Protein AF-A0A7J3W6M7-F1 (afdb_monomer)

Sequence (275 aa):
MILEVWEVHTLYCPYCGGAVPSNAYYCPYCGKPLSKLYAERLTSPSALIYLFPDHFLPPLGFMHFIFGEKGFKSPTSNISVNERNAAIMMVATSLIWLRENQLVSMSLSEESTFGGLMKFPAVIVNKIVSNSFEDGSLEDVILNKILMEDKPVSVYNITRKVLDLRGLWGIFGLPSGSSFILKLVETYLARKGFIRVESSIFSKKVIADEDRISGFRRDLEGVKTLLLNFRRTNALLFQRIIENIDRGLYSKLPIIWLVLLIFIALVTFLRVRLP

Foldseek 3Di:
DDPPDDPQDWDADPVPRDIHGLPDQADPVPRHGPVQVNCLLPPQLLLVCQQCVVLPAPFDDPVCVVVVFDWDQHQNDRTTGGLLVSLLCSLLLLVLSCVVVVQKPWDWDWDAPDVRPDTDTFIWIAGDDDDAHDPQGPSNLLSVLRVPDPDTDTLLVSLLVSLVPCVDPPDDDDDQSSVSSSVSSVVVCVVSPQWDWDDDPVDIHIHGPCVSCVSCVVVSVVSVCSLVVCCVVPVVRSVNSSVSNSCSRCVVVVVVVVVVVVVVVVVVVVVVPDD

pLDDT: mean 83.04, std 15.69, range [35.16, 97.88]

Mean predicted aligned error: 10.66 Å

Secondary structure (DSSP, 8-state):
---------EEE-TTT--EEETT-SB-TTT--B-TTTGGGGT--HHHHHHH-GGGTS-B--HHHHHTTPPEEE-SSSS-EEEHHHHHHHHHHHHHHHHHHTTSEEEEEEEEEEGGGTEEEEEEEEEE------STT-HHHHHHHHHHT-SS-EEHHHHHHHHHTTTTT--SS-PPPHHHHHHHHHHHHHHHTTSEEEEE-SS-EEEEE-HHHHGGGHHHHHHHHHHHHHHHHHSHHHHHHHHHHHHHHHHTTHHHHHHHHHHHHHHHHHHHHH--

Structure (mmCIF, N/CA/C/O backbone):
data_AF-A0A7J3W6M7-F1
#
_entry.id   AF-A0A7J3W6M7-F1
#
loop_
_atom_site.group_PDB
_atom_site.id
_atom_site.type_symbol
_atom_site.label_atom_id
_atom_site.label_alt_id
_atom_site.label_comp_id
_atom_site.label_asym_id
_atom_site.label_entity_id
_atom_site.label_seq_id
_atom_site.pdbx_PDB_ins_code
_atom_site.Cartn_x
_atom_site.Cartn_y
_atom_site.Cartn_z
_atom_site.occupancy
_atom_site.B_iso_or_equiv
_atom_site.auth_seq_id
_atom_site.auth_comp_id
_atom_site.auth_asym_id
_atom_site.auth_atom_id
_atom_site.pdbx_PDB_model_num
ATOM 1 N N . MET A 1 1 ? -6.200 18.526 -43.526 1.00 36.62 1 MET A N 1
ATOM 2 C CA . MET A 1 1 ? -7.013 18.085 -42.375 1.00 36.62 1 MET A CA 1
ATOM 3 C C . MET A 1 1 ? -6.752 16.596 -42.223 1.00 36.62 1 MET A C 1
ATOM 5 O O . MET A 1 1 ? -7.322 15.808 -42.961 1.00 36.62 1 MET A O 1
ATOM 9 N N . ILE A 1 2 ? -5.744 16.236 -41.428 1.00 35.16 2 ILE A N 1
ATOM 10 C CA . ILE A 1 2 ? -5.339 14.840 -41.234 1.00 35.16 2 ILE A CA 1
ATOM 11 C C . ILE A 1 2 ? -6.183 14.335 -40.067 1.00 35.16 2 ILE A C 1
ATOM 13 O O . ILE A 1 2 ? -6.033 14.824 -38.952 1.00 35.16 2 ILE A O 1
ATOM 17 N N . LEU A 1 3 ? -7.133 13.444 -40.347 1.00 36.81 3 LEU A N 1
ATOM 18 C CA . LEU A 1 3 ? -7.846 12.713 -39.307 1.00 36.81 3 LEU A CA 1
ATOM 19 C C . LEU A 1 3 ? -6.871 11.670 -38.759 1.00 36.81 3 LEU A C 1
ATOM 21 O O . LEU A 1 3 ? -6.525 10.719 -39.457 1.00 36.81 3 LEU A O 1
ATOM 25 N N . GLU A 1 4 ? -6.387 11.888 -37.539 1.00 41.31 4 GLU A N 1
ATOM 26 C CA . GLU A 1 4 ? -5.669 10.873 -36.773 1.00 41.31 4 GLU A CA 1
ATOM 27 C C . GLU A 1 4 ? -6.583 9.652 -36.618 1.00 41.31 4 GLU A C 1
ATOM 29 O O . GLU A 1 4 ? -7.650 9.715 -36.002 1.00 41.31 4 GLU A O 1
ATOM 34 N N . VAL A 1 5 ? -6.185 8.544 -37.236 1.00 38.81 5 VAL A N 1
ATOM 35 C CA . VAL A 1 5 ? -6.824 7.243 -37.063 1.00 38.81 5 VAL A CA 1
ATOM 36 C C . VAL A 1 5 ? -6.376 6.725 -35.701 1.00 38.81 5 VAL A C 1
ATOM 38 O O . VAL A 1 5 ? -5.272 6.212 -35.548 1.00 38.81 5 VAL A O 1
ATOM 41 N N . TRP A 1 6 ? -7.216 6.902 -34.686 1.00 39.75 6 TRP A N 1
ATOM 42 C CA . TRP A 1 6 ? -7.027 6.247 -33.397 1.00 39.75 6 TRP A CA 1
ATOM 43 C C . TRP A 1 6 ? -7.341 4.763 -33.601 1.00 39.75 6 TRP A C 1
ATOM 45 O O . TRP A 1 6 ? -8.503 4.402 -33.788 1.00 39.75 6 TRP A O 1
ATOM 55 N N . GLU A 1 7 ? -6.329 3.896 -33.605 1.00 41.22 7 GLU A N 1
ATOM 56 C CA . GLU A 1 7 ? -6.551 2.448 -33.574 1.00 41.22 7 GLU A CA 1
ATOM 57 C C . GLU A 1 7 ? -7.240 2.079 -32.254 1.00 41.22 7 GLU A C 1
ATOM 59 O O . GLU A 1 7 ? -6.626 1.951 -31.192 1.00 41.22 7 GLU A O 1
ATOM 64 N N . VAL A 1 8 ? -8.564 1.942 -32.305 1.00 51.88 8 VAL A N 1
ATOM 65 C CA . VAL A 1 8 ? -9.353 1.415 -31.196 1.00 51.88 8 VAL A CA 1
ATOM 66 C C . VAL A 1 8 ? -9.150 -0.094 -31.188 1.00 51.88 8 VAL A C 1
ATOM 68 O O . VAL A 1 8 ? -9.783 -0.827 -31.948 1.00 51.88 8 VAL A O 1
ATOM 71 N N . HIS A 1 9 ? -8.244 -0.568 -30.334 1.00 56.53 9 HIS A N 1
ATOM 72 C CA . HIS A 1 9 ? -8.081 -1.999 -30.104 1.00 56.53 9 HIS A CA 1
ATOM 73 C C . HIS A 1 9 ? -9.437 -2.629 -29.744 1.00 56.53 9 HIS A C 1
ATOM 75 O O . HIS A 1 9 ? -10.231 -2.068 -28.986 1.00 56.53 9 HIS A O 1
ATOM 81 N N . THR A 1 10 ? -9.732 -3.792 -30.316 1.00 67.31 10 THR A N 1
ATOM 82 C CA . THR A 1 10 ? -10.996 -4.500 -30.090 1.00 67.31 10 THR A CA 1
ATOM 83 C C . THR A 1 10 ? -10.762 -5.630 -29.092 1.00 67.31 10 THR A C 1
ATOM 85 O O . THR A 1 10 ? -9.833 -6.416 -29.259 1.00 67.31 10 THR A O 1
ATOM 88 N N . LEU A 1 11 ? -11.577 -5.702 -28.041 1.00 70.62 11 LEU A N 1
ATOM 89 C CA . LEU A 1 11 ? -11.586 -6.807 -27.078 1.00 70.62 11 LEU A CA 1
ATOM 90 C C . LEU A 1 11 ? -12.829 -7.671 -27.284 1.00 70.62 11 LEU A C 1
ATOM 92 O O . LEU A 1 11 ? -13.750 -7.273 -27.985 1.00 70.62 11 LEU A O 1
ATOM 96 N N . TYR A 1 12 ? -12.891 -8.837 -26.648 1.00 77.00 12 TYR A N 1
ATOM 97 C CA . TYR A 1 12 ? -14.077 -9.693 -26.679 1.00 77.00 12 TYR A CA 1
ATOM 98 C C . TYR A 1 12 ? -14.722 -9.769 -25.295 1.00 77.00 12 TYR A C 1
ATOM 100 O O . TYR A 1 12 ? -14.052 -9.947 -24.279 1.00 77.00 12 TYR A O 1
ATOM 108 N N . CYS A 1 13 ? -16.044 -9.618 -25.240 1.00 77.56 13 CYS A N 1
ATOM 109 C CA . CYS A 1 13 ? -16.807 -9.761 -24.009 1.00 77.56 13 CYS A CA 1
ATOM 110 C C . CYS A 1 13 ? -16.806 -11.235 -23.562 1.00 77.56 13 CYS A C 1
ATOM 112 O O . CYS A 1 13 ? -17.281 -12.083 -24.310 1.00 77.56 13 CYS A O 1
ATOM 114 N N . PRO A 1 14 ? -16.396 -11.578 -22.332 1.00 63.03 14 PRO A N 1
ATOM 115 C CA . PRO A 1 14 ? -16.322 -12.961 -21.861 1.00 63.03 14 PRO A CA 1
ATOM 116 C C . PRO A 1 14 ? -17.702 -13.547 -21.562 1.00 63.03 14 PRO A C 1
ATOM 118 O O . PRO A 1 14 ? -17.842 -14.752 -21.410 1.00 63.03 14 PRO A O 1
ATOM 121 N N . TYR A 1 15 ? -18.726 -12.700 -21.429 1.00 76.06 15 TYR A N 1
ATOM 122 C CA . TYR A 1 15 ? -20.073 -13.144 -21.098 1.00 76.06 15 TYR A CA 1
ATOM 123 C C . TYR A 1 15 ? -20.876 -13.548 -22.332 1.00 76.06 15 TYR A C 1
ATOM 125 O O . TYR A 1 15 ? -21.816 -14.322 -22.208 1.00 76.06 15 TYR A O 1
ATOM 133 N N . CYS A 1 16 ? -20.564 -12.975 -23.498 1.00 86.44 16 CYS A N 1
ATOM 134 C CA . CYS A 1 16 ? -21.343 -13.199 -24.719 1.00 86.44 16 CYS A CA 1
ATOM 135 C C . CYS A 1 16 ? -20.501 -13.399 -25.986 1.00 86.44 16 CYS A C 1
ATOM 137 O O . CYS A 1 16 ? -21.064 -13.644 -27.044 1.00 86.44 16 CYS A O 1
ATOM 139 N N . GLY A 1 17 ? -19.176 -13.262 -25.909 1.00 82.44 17 GLY A N 1
ATOM 140 C CA . GLY A 1 17 ? -18.268 -13.375 -27.052 1.00 82.44 17 GLY A CA 1
ATOM 141 C C . GLY A 1 17 ? -18.274 -12.178 -28.009 1.00 82.44 17 GLY A C 1
ATOM 142 O O . GLY A 1 17 ? -17.545 -12.203 -28.991 1.00 82.44 17 GLY A O 1
ATOM 143 N N . GLY A 1 18 ? -19.066 -11.129 -27.760 1.00 86.25 18 GLY A N 1
ATOM 144 C CA . GLY A 1 18 ? -19.164 -9.974 -28.661 1.00 86.25 18 GLY A CA 1
ATOM 145 C C . GLY A 1 18 ? -17.907 -9.096 -28.670 1.00 86.25 18 GLY A C 1
ATOM 146 O O . GLY A 1 18 ? -17.331 -8.835 -27.614 1.00 86.25 18 GLY A O 1
ATOM 147 N N . ALA A 1 19 ? -17.507 -8.612 -29.848 1.00 81.12 19 ALA A N 1
ATOM 148 C CA . ALA A 1 19 ? -16.348 -7.736 -30.037 1.00 81.12 19 ALA A CA 1
ATOM 149 C C . ALA A 1 19 ? -16.649 -6.292 -29.594 1.00 81.12 19 ALA A C 1
ATOM 151 O O . ALA A 1 19 ? -17.497 -5.615 -30.176 1.00 81.12 19 ALA A O 1
ATOM 152 N N . VAL A 1 20 ? -15.968 -5.819 -28.554 1.00 82.38 20 VAL A N 1
ATOM 153 C CA . VAL A 1 20 ? -16.212 -4.552 -27.859 1.00 82.38 20 VAL A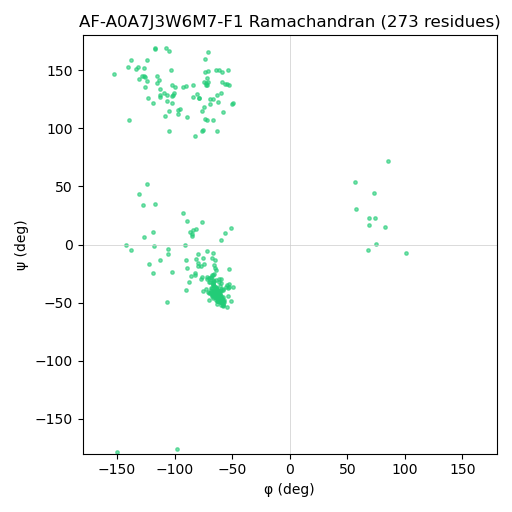 CA 1
ATOM 154 C C . VAL A 1 20 ? -15.034 -3.577 -27.999 1.00 82.38 20 VAL A C 1
ATOM 156 O O . VAL A 1 20 ? -13.879 -4.008 -27.987 1.00 82.38 20 VAL A O 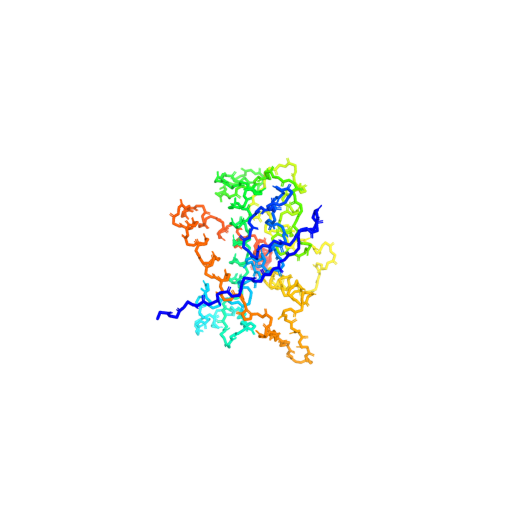1
ATOM 159 N N . PRO A 1 21 ? -15.292 -2.259 -28.097 1.00 76.94 21 PRO A N 1
ATOM 160 C CA . PRO A 1 21 ? -14.239 -1.241 -28.090 1.00 76.94 21 PRO A CA 1
ATOM 161 C C . PRO A 1 21 ? -13.417 -1.309 -26.803 1.00 76.94 21 PRO A C 1
ATOM 163 O O . PRO A 1 21 ? -14.033 -1.423 -25.742 1.00 76.94 21 PRO A O 1
ATOM 166 N N . SER A 1 22 ? -12.084 -1.143 -26.871 1.00 64.88 22 SER A N 1
ATOM 167 C CA . SER A 1 22 ? -11.152 -1.182 -25.721 1.00 64.88 22 SER A CA 1
ATOM 168 C C . SER A 1 22 ? -11.399 -0.134 -24.615 1.00 64.88 22 SER A C 1
ATOM 170 O O . SER A 1 22 ? -10.587 0.024 -23.710 1.00 64.88 22 SER A O 1
ATOM 172 N N . ASN A 1 23 ? -12.452 0.665 -24.708 1.00 62.03 23 ASN A N 1
ATOM 173 C CA . ASN A 1 23 ? -12.837 1.684 -23.733 1.00 62.03 23 ASN A CA 1
ATOM 174 C C . ASN A 1 23 ? -14.296 1.526 -23.266 1.00 62.03 23 ASN A C 1
ATOM 176 O O . ASN A 1 23 ? -14.815 2.385 -22.556 1.00 62.03 23 ASN A O 1
ATOM 180 N N . ALA A 1 24 ? -14.978 0.451 -23.669 1.00 66.88 24 ALA A N 1
ATOM 181 C CA . ALA A 1 24 ? -16.373 0.228 -23.329 1.00 66.88 24 ALA A CA 1
ATOM 182 C C . ALA A 1 24 ? -16.527 -0.212 -21.862 1.00 66.88 24 ALA A C 1
ATOM 184 O O . ALA A 1 24 ? -16.067 -1.282 -21.471 1.00 66.88 24 ALA A O 1
ATOM 185 N N . TYR A 1 25 ? -17.232 0.588 -21.055 1.00 64.88 25 TYR A N 1
ATOM 186 C CA . TYR A 1 25 ? -17.562 0.253 -19.658 1.00 64.88 25 TYR A CA 1
ATOM 187 C C . TYR A 1 25 ? -18.622 -0.847 -19.541 1.00 64.88 25 TYR A C 1
ATOM 189 O O . TYR A 1 25 ? -18.621 -1.626 -18.587 1.00 64.88 25 TYR A O 1
ATOM 197 N N . TYR A 1 26 ? -19.505 -0.931 -20.533 1.00 79.75 26 TYR A N 1
ATOM 198 C CA . TYR A 1 26 ? -20.565 -1.923 -20.633 1.00 79.75 26 TYR A CA 1
ATOM 199 C C . TYR A 1 26 ? -20.472 -2.614 -21.981 1.00 79.75 26 TYR A C 1
ATOM 201 O O . TYR A 1 26 ? -20.126 -1.995 -22.987 1.00 79.75 26 TYR A O 1
ATOM 209 N N . CYS A 1 27 ? -20.790 -3.904 -22.008 1.00 84.12 27 CYS A N 1
ATOM 210 C CA . CYS A 1 27 ? -20.892 -4.614 -23.267 1.00 84.12 27 CYS A CA 1
ATOM 211 C C . CYS A 1 27 ? -22.125 -4.101 -24.026 1.00 84.12 27 CYS A C 1
ATOM 213 O O . CYS A 1 27 ? -23.231 -4.253 -23.505 1.00 84.12 27 CYS A O 1
ATOM 215 N N . PRO A 1 28 ? -21.982 -3.559 -25.248 1.00 84.56 28 PRO A N 1
ATOM 216 C CA . PRO A 1 28 ? -23.124 -3.111 -26.040 1.00 84.56 28 PRO A CA 1
ATOM 217 C C . PRO A 1 28 ? -24.051 -4.267 -26.446 1.00 84.56 28 PRO A C 1
ATOM 219 O O . PRO A 1 28 ? -25.214 -4.028 -26.742 1.00 84.56 28 PRO A O 1
ATOM 222 N N . TYR A 1 29 ? -23.566 -5.514 -26.435 1.00 88.50 29 TYR A N 1
ATOM 223 C CA . TYR A 1 29 ? -24.353 -6.682 -26.844 1.00 88.50 29 TYR A CA 1
ATOM 224 C C . TYR A 1 29 ? -25.122 -7.334 -25.695 1.00 88.50 29 TYR A C 1
ATOM 226 O O . TYR A 1 29 ? -26.251 -7.766 -25.892 1.00 88.50 29 TYR A O 1
ATOM 234 N N . CYS A 1 30 ? -24.532 -7.435 -24.498 1.00 88.75 30 CYS A N 1
ATOM 235 C CA . CYS A 1 30 ? -25.165 -8.134 -23.371 1.00 88.75 30 CYS A CA 1
ATOM 236 C C . CYS A 1 30 ? -25.457 -7.249 -22.154 1.00 88.75 30 CYS A C 1
ATOM 238 O O . CYS A 1 30 ? -25.948 -7.749 -21.143 1.00 88.75 30 CYS A O 1
ATOM 240 N N . GLY A 1 31 ? -25.108 -5.960 -22.206 1.00 85.62 31 GLY A N 1
ATOM 241 C CA . GLY A 1 31 ? -25.351 -4.980 -21.142 1.00 85.62 31 GLY A CA 1
ATOM 242 C C . GLY A 1 31 ? -24.547 -5.197 -19.857 1.00 85.62 31 GLY A C 1
ATOM 243 O O . GLY A 1 31 ? -24.610 -4.372 -18.949 1.00 85.62 31 GLY A O 1
ATOM 244 N N . LYS A 1 32 ? -23.773 -6.286 -19.747 1.00 79.25 32 LYS A N 1
ATOM 245 C CA . LYS A 1 32 ? -22.975 -6.569 -18.550 1.00 79.25 32 LYS A CA 1
ATOM 246 C C . LYS A 1 32 ? -21.786 -5.606 -18.446 1.00 79.25 32 LYS A C 1
ATOM 248 O O . LYS A 1 32 ? -21.176 -5.281 -19.471 1.00 79.25 32 LYS A O 1
ATOM 253 N N . PRO A 1 33 ? -21.424 -5.176 -17.226 1.00 75.62 33 PRO A N 1
ATOM 254 C CA . PRO A 1 33 ? -20.266 -4.322 -17.013 1.00 75.62 33 PRO A CA 1
ATOM 255 C C . PRO A 1 33 ? -18.986 -5.060 -17.421 1.00 75.62 33 PRO A C 1
ATOM 257 O O . PRO A 1 33 ? -18.729 -6.191 -17.000 1.00 75.62 33 PRO A O 1
ATOM 260 N N . LEU A 1 34 ? -18.180 -4.406 -18.254 1.00 71.31 34 LEU A N 1
ATOM 261 C CA . LEU A 1 34 ? -16.884 -4.896 -18.726 1.00 71.31 34 LEU A CA 1
ATOM 262 C C . LEU A 1 34 ? -15.728 -4.451 -17.827 1.00 71.31 34 LEU A C 1
ATOM 264 O O . LEU A 1 34 ? -14.587 -4.830 -18.081 1.00 71.31 34 LEU A O 1
ATOM 268 N N . SER A 1 35 ? -16.006 -3.691 -16.762 1.00 56.81 35 SER A N 1
ATOM 269 C CA . SER A 1 35 ? -15.003 -3.155 -15.828 1.00 56.81 35 SER A CA 1
ATOM 270 C C . SER A 1 35 ? -14.063 -4.218 -15.247 1.00 56.81 35 SER A C 1
ATOM 272 O O . SER A 1 35 ? -12.952 -3.892 -14.843 1.00 56.81 35 SER A O 1
ATOM 274 N N . LYS A 1 36 ? -14.466 -5.495 -15.262 1.00 48.12 36 LYS A N 1
ATOM 275 C CA . LYS A 1 36 ? -13.639 -6.628 -14.828 1.00 48.12 36 LYS A CA 1
ATOM 276 C C . LYS A 1 36 ? -12.603 -7.119 -15.849 1.00 48.12 36 LYS A C 1
ATOM 278 O O . LYS A 1 36 ? -11.688 -7.815 -15.442 1.00 48.12 36 LYS A O 1
ATOM 283 N N . LEU A 1 37 ? -12.722 -6.792 -17.139 1.00 42.97 37 LEU A N 1
ATOM 284 C CA . LEU A 1 37 ? -11.821 -7.304 -18.196 1.00 42.97 37 LEU A CA 1
ATOM 285 C C . LEU A 1 37 ? -10.767 -6.299 -18.633 1.00 42.97 37 LEU A C 1
ATOM 287 O O . LEU A 1 37 ? -9.693 -6.682 -19.075 1.00 42.97 37 LEU A O 1
ATOM 291 N N . TYR A 1 38 ? -11.033 -5.012 -18.429 1.00 44.44 38 TYR A N 1
ATOM 292 C CA . TYR A 1 38 ? -10.007 -3.973 -18.525 1.00 44.44 38 TYR A CA 1
ATOM 293 C C . TYR A 1 38 ? -9.015 -4.000 -17.353 1.00 44.44 38 TYR A C 1
ATOM 295 O O . TYR A 1 38 ? -8.017 -3.283 -17.381 1.00 44.44 38 TYR A O 1
ATOM 303 N N . ALA A 1 39 ? -9.263 -4.864 -16.361 1.00 43.97 39 ALA A N 1
ATOM 304 C CA . ALA A 1 39 ? -8.386 -5.128 -15.227 1.00 43.97 39 ALA A CA 1
ATOM 305 C C . ALA A 1 39 ? -7.028 -5.742 -15.619 1.00 43.97 39 ALA A C 1
ATOM 307 O O . ALA A 1 39 ? -6.037 -5.540 -14.918 1.00 43.97 39 ALA A O 1
ATOM 308 N N . GLU A 1 40 ? -6.933 -6.380 -16.792 1.00 45.53 40 GLU A N 1
ATOM 309 C CA . GLU A 1 40 ? -5.687 -7.012 -17.244 1.00 45.53 40 GLU A CA 1
ATOM 310 C C . GLU A 1 40 ? -4.550 -6.021 -17.558 1.00 45.53 40 GLU A C 1
ATOM 312 O O . GLU A 1 40 ? -3.397 -6.437 -17.680 1.00 45.53 40 GLU A O 1
ATOM 317 N N . ARG A 1 41 ? -4.820 -4.707 -17.626 1.00 53.34 41 ARG A N 1
ATOM 318 C CA . ARG A 1 41 ? -3.789 -3.668 -17.816 1.00 53.34 41 ARG A CA 1
ATOM 319 C C . ARG A 1 41 ? -3.175 -3.116 -16.519 1.00 53.34 41 ARG A C 1
ATOM 321 O O . ARG A 1 41 ? -2.499 -2.104 -16.573 1.00 53.34 41 ARG A O 1
ATOM 328 N N . LEU A 1 42 ? -3.286 -3.846 -15.404 1.00 58.56 42 LEU A N 1
ATOM 329 C CA . LEU A 1 42 ? -2.707 -3.546 -14.079 1.00 58.56 42 LEU A CA 1
ATOM 330 C C . LEU A 1 42 ? -3.567 -2.610 -13.209 1.00 58.56 42 LEU A C 1
ATOM 332 O O . LEU A 1 42 ? -3.199 -1.484 -12.891 1.00 58.56 42 LEU A O 1
ATOM 336 N N . THR A 1 43 ? -4.693 -3.129 -12.714 1.00 67.81 43 THR A N 1
ATOM 337 C CA . THR A 1 43 ? -5.572 -2.469 -11.721 1.00 67.81 43 THR A CA 1
ATOM 338 C C . THR A 1 43 ? -5.058 -2.483 -10.278 1.00 67.81 43 THR A C 1
ATOM 340 O O . THR A 1 43 ? -5.849 -2.315 -9.355 1.00 67.81 43 THR A O 1
ATOM 343 N N . SER A 1 44 ? -3.761 -2.693 -10.044 1.00 89.00 44 SER A N 1
ATOM 344 C CA . SER A 1 44 ? -3.183 -2.670 -8.693 1.00 89.00 44 SER A CA 1
ATOM 345 C C . SER A 1 44 ? -2.396 -1.368 -8.487 1.00 89.00 44 SER A C 1
ATOM 347 O O . SER A 1 44 ? -1.246 -1.265 -8.928 1.00 89.00 44 SER A O 1
ATOM 349 N N . PRO A 1 45 ? -2.984 -0.341 -7.842 1.00 93.31 45 PRO A N 1
ATOM 350 C CA . PRO A 1 45 ? -2.280 0.895 -7.515 1.00 93.31 45 PRO A CA 1
ATOM 351 C C . PRO A 1 45 ? -0.991 0.675 -6.718 1.00 93.31 45 PRO A C 1
ATOM 353 O O . PRO A 1 45 ? -0.015 1.397 -6.913 1.00 93.31 45 PRO A O 1
ATOM 356 N N . SER A 1 46 ? -0.957 -0.326 -5.837 1.00 95.25 46 SER A N 1
ATOM 357 C CA . SER A 1 46 ? 0.256 -0.688 -5.101 1.00 95.25 46 SER A CA 1
ATOM 358 C C . SER A 1 46 ? 1.373 -1.185 -6.017 1.00 95.25 46 SER A C 1
ATOM 360 O O . SER A 1 46 ? 2.531 -0.823 -5.809 1.00 95.25 46 SER A O 1
ATOM 362 N N . ALA A 1 47 ? 1.039 -1.941 -7.066 1.00 95.06 47 ALA A N 1
ATOM 363 C CA . ALA A 1 47 ? 1.993 -2.375 -8.077 1.00 95.06 47 ALA A CA 1
ATOM 364 C C . ALA A 1 47 ? 2.573 -1.188 -8.866 1.00 95.06 47 ALA A C 1
ATOM 366 O O . ALA A 1 47 ? 3.782 -1.140 -9.092 1.00 95.06 47 ALA A O 1
ATOM 367 N N . LEU A 1 48 ? 1.750 -0.187 -9.201 1.00 94.75 48 LEU A N 1
ATOM 368 C CA . LEU A 1 48 ? 2.222 1.051 -9.834 1.00 94.75 48 LEU A CA 1
ATOM 369 C C . LEU A 1 48 ? 3.165 1.841 -8.921 1.00 94.75 48 LEU A C 1
ATOM 371 O O . LEU A 1 48 ? 4.194 2.325 -9.381 1.00 94.75 48 LEU A O 1
ATOM 375 N N . ILE A 1 49 ? 2.867 1.922 -7.623 1.00 96.12 49 ILE A N 1
ATOM 376 C CA . ILE A 1 49 ? 3.759 2.565 -6.646 1.00 96.12 49 ILE A CA 1
ATOM 377 C C . ILE A 1 49 ? 5.069 1.791 -6.492 1.00 96.12 49 ILE A C 1
ATOM 379 O O . ILE A 1 49 ? 6.117 2.402 -6.312 1.00 96.12 49 ILE A O 1
ATOM 383 N N . TYR A 1 50 ? 5.035 0.459 -6.568 1.00 96.50 50 TYR A N 1
ATOM 384 C CA . TYR A 1 50 ? 6.245 -0.361 -6.517 1.00 96.50 50 TYR A CA 1
ATOM 385 C C . TYR A 1 50 ? 7.136 -0.149 -7.737 1.00 96.50 50 TYR A C 1
ATOM 387 O O . TYR A 1 50 ? 8.350 -0.044 -7.583 1.00 96.50 50 TYR A O 1
ATOM 395 N N . LEU A 1 51 ? 6.547 -0.088 -8.933 1.00 95.50 51 LEU A N 1
ATOM 396 C CA . LEU A 1 51 ? 7.288 0.140 -10.171 1.00 95.50 51 LEU A CA 1
ATOM 397 C C . LEU A 1 51 ? 7.829 1.570 -10.254 1.00 95.50 51 LEU A C 1
ATOM 399 O O . LEU A 1 51 ? 8.978 1.749 -10.628 1.00 95.50 51 LEU A O 1
ATOM 403 N N . PHE A 1 52 ? 7.030 2.561 -9.853 1.00 95.44 52 PHE A N 1
ATOM 404 C CA . PHE A 1 52 ? 7.302 3.987 -10.052 1.00 95.44 52 PHE A CA 1
ATOM 405 C C . PHE A 1 52 ? 7.308 4.795 -8.741 1.00 95.44 52 PHE A C 1
ATOM 407 O O . PHE A 1 52 ? 6.606 5.808 -8.636 1.00 95.44 52 PHE A O 1
ATOM 414 N N . PRO A 1 53 ? 8.061 4.389 -7.705 1.00 95.69 53 PRO A N 1
ATOM 415 C CA . PRO A 1 53 ? 7.975 5.011 -6.387 1.00 95.69 53 PRO A CA 1
ATOM 416 C C . PRO A 1 53 ? 8.403 6.485 -6.393 1.00 95.69 53 PRO A C 1
ATOM 418 O O . PRO A 1 53 ? 7.858 7.284 -5.634 1.00 95.69 53 PRO A O 1
ATOM 421 N N . ASP A 1 54 ? 9.331 6.866 -7.272 1.00 94.75 54 ASP A N 1
ATOM 422 C CA . ASP A 1 54 ? 9.854 8.230 -7.414 1.00 94.75 54 ASP A CA 1
ATOM 423 C C . ASP A 1 54 ? 8.812 9.246 -7.909 1.00 94.75 54 ASP A C 1
ATOM 425 O O . ASP A 1 54 ? 8.961 10.449 -7.707 1.00 94.75 54 ASP A O 1
ATOM 429 N N . HIS A 1 55 ? 7.704 8.777 -8.484 1.00 95.06 55 HIS A N 1
ATOM 430 C CA . HIS A 1 55 ? 6.587 9.638 -8.860 1.00 95.06 55 HIS A CA 1
ATOM 431 C C . HIS A 1 55 ? 5.648 9.985 -7.696 1.00 95.06 55 HIS A C 1
ATOM 433 O O . HIS A 1 55 ? 4.806 10.876 -7.844 1.00 95.06 55 HIS A O 1
ATOM 439 N N . PHE A 1 56 ? 5.773 9.290 -6.564 1.00 95.00 56 PHE A N 1
ATOM 440 C CA . PHE A 1 56 ? 4.924 9.471 -5.382 1.00 95.00 56 PHE A CA 1
ATOM 441 C C . PHE A 1 56 ? 5.710 9.911 -4.149 1.00 95.00 56 PHE A C 1
ATOM 443 O O . PHE A 1 56 ? 5.136 10.497 -3.231 1.00 95.00 56 PHE A O 1
ATOM 450 N N . LEU A 1 57 ? 7.008 9.612 -4.110 1.00 95.19 57 LEU A N 1
ATOM 451 C CA . LEU A 1 57 ? 7.862 9.798 -2.949 1.00 95.19 57 LEU A CA 1
ATOM 452 C C . LEU A 1 57 ? 9.122 10.577 -3.313 1.00 95.19 57 LEU A C 1
ATOM 454 O O . LEU A 1 57 ? 9.665 10.392 -4.402 1.00 95.19 57 LEU A O 1
ATOM 458 N N . PRO A 1 58 ? 9.624 11.416 -2.392 1.00 93.06 58 PRO A N 1
ATOM 459 C CA . PRO A 1 58 ? 10.891 12.087 -2.605 1.00 93.06 58 PRO A CA 1
ATOM 460 C C . PRO A 1 58 ? 12.040 11.065 -2.672 1.00 93.06 58 PRO A C 1
ATOM 462 O O . PRO A 1 58 ? 11.981 10.019 -2.009 1.00 93.06 58 PRO A O 1
ATOM 465 N N . PRO A 1 59 ? 13.108 11.372 -3.431 1.00 91.44 59 PRO A N 1
ATOM 466 C CA . PRO A 1 59 ? 14.308 10.552 -3.445 1.00 91.44 59 PRO A CA 1
ATOM 467 C C . PRO A 1 59 ? 14.939 10.503 -2.050 1.00 91.44 59 PRO A C 1
ATOM 469 O O . PRO A 1 59 ? 14.845 11.448 -1.262 1.00 91.44 59 PRO A O 1
ATOM 472 N N . LEU A 1 60 ? 15.607 9.393 -1.748 1.00 88.25 60 LEU A N 1
ATOM 473 C CA . LEU A 1 60 ? 16.287 9.186 -0.479 1.00 88.25 60 LEU A CA 1
ATOM 474 C C . LEU A 1 60 ? 17.471 10.157 -0.358 1.00 88.25 60 LEU A C 1
ATOM 476 O O . LEU A 1 60 ? 18.493 10.003 -1.025 1.00 88.25 60 LEU A O 1
ATOM 480 N N . GLY A 1 61 ? 17.318 11.172 0.490 1.00 83.94 61 GLY A N 1
ATOM 481 C CA . GLY A 1 61 ? 18.370 12.144 0.781 1.00 83.94 61 GLY A CA 1
ATOM 482 C C . GLY A 1 61 ? 19.491 11.580 1.662 1.00 83.94 61 GLY A C 1
ATOM 483 O O . GLY A 1 61 ? 19.296 10.623 2.410 1.00 83.94 61 GLY A O 1
ATOM 484 N N . PHE A 1 62 ? 20.655 12.237 1.630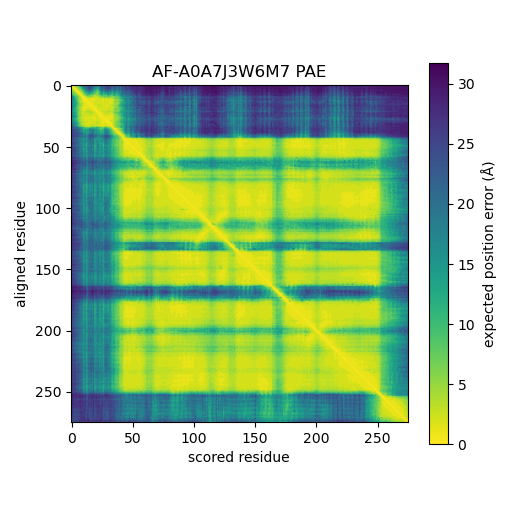 1.00 75.62 62 PHE A N 1
ATOM 485 C CA . PHE A 1 62 ? 21.854 11.856 2.395 1.00 75.62 62 PHE A CA 1
ATOM 486 C C . PHE A 1 62 ? 21.598 11.688 3.903 1.00 75.62 62 PHE A C 1
ATOM 488 O O . PHE A 1 62 ? 22.117 10.761 4.518 1.00 75.62 62 PHE A O 1
ATOM 495 N N . MET A 1 63 ? 20.739 12.524 4.498 1.00 70.38 63 MET A N 1
ATOM 496 C CA . MET A 1 63 ? 20.427 12.445 5.931 1.00 70.38 63 MET A CA 1
ATOM 497 C C . MET A 1 63 ? 19.784 11.110 6.329 1.00 70.38 63 MET A C 1
ATOM 499 O O . MET A 1 63 ? 20.050 10.605 7.413 1.00 70.38 63 MET A O 1
ATOM 503 N N . HIS A 1 64 ? 19.000 10.485 5.449 1.00 71.25 64 HIS A N 1
ATOM 504 C CA . HIS A 1 64 ? 18.350 9.205 5.747 1.00 71.25 64 HIS A CA 1
ATOM 505 C C . HIS A 1 64 ? 19.354 8.049 5.872 1.00 71.25 64 HIS A C 1
ATOM 507 O O . HIS A 1 64 ? 19.137 7.127 6.658 1.00 71.25 64 HIS A O 1
ATOM 513 N N . PHE A 1 65 ? 20.491 8.133 5.170 1.00 62.22 65 PHE A N 1
ATOM 514 C CA . PHE A 1 65 ? 21.594 7.186 5.333 1.00 62.22 65 PHE A CA 1
ATOM 515 C C . PHE A 1 65 ? 22.206 7.271 6.739 1.00 62.22 65 PHE A C 1
ATOM 517 O O . PHE A 1 65 ? 22.487 6.242 7.350 1.00 62.22 65 PHE A O 1
ATOM 524 N N . ILE A 1 66 ? 22.335 8.483 7.290 1.00 67.19 66 ILE A N 1
ATOM 525 C CA . ILE A 1 66 ? 22.874 8.709 8.642 1.00 67.19 66 ILE A CA 1
ATOM 526 C C . ILE A 1 66 ? 21.964 8.090 9.713 1.00 67.19 66 ILE A C 1
ATOM 528 O O . ILE A 1 66 ? 22.456 7.530 10.689 1.00 67.19 66 ILE A O 1
ATOM 532 N N . PHE A 1 67 ? 20.644 8.127 9.515 1.00 71.00 67 PHE A N 1
ATOM 533 C CA . PHE A 1 67 ? 19.671 7.549 10.450 1.00 71.00 67 PHE A CA 1
ATOM 534 C C . PHE A 1 67 ? 19.417 6.045 10.243 1.00 71.00 67 PHE A C 1
ATOM 536 O O . PHE A 1 67 ? 18.533 5.478 10.885 1.00 71.00 67 PHE A O 1
ATOM 543 N N . GLY A 1 68 ? 20.188 5.383 9.371 1.00 73.25 68 GLY A N 1
ATOM 544 C CA . GLY A 1 68 ? 20.080 3.941 9.135 1.00 73.25 68 GLY A CA 1
ATOM 545 C C . GLY A 1 68 ? 18.784 3.524 8.436 1.00 73.25 68 GLY A C 1
ATOM 546 O O . GLY A 1 68 ? 18.354 2.374 8.557 1.00 73.25 68 GLY A O 1
ATOM 547 N N . GLU A 1 69 ? 18.133 4.441 7.719 1.00 80.44 69 GLU A N 1
ATOM 548 C CA . GLU A 1 69 ? 16.925 4.114 6.976 1.00 80.44 69 GLU A CA 1
ATOM 549 C C . GLU A 1 69 ? 17.246 3.302 5.719 1.00 80.44 69 GLU A C 1
ATOM 551 O O . GLU A 1 69 ? 18.209 3.562 4.996 1.00 80.44 69 GLU A O 1
ATOM 556 N N . LYS A 1 70 ? 16.406 2.303 5.437 1.00 87.31 70 LYS A N 1
ATOM 557 C CA . LYS A 1 70 ? 16.576 1.441 4.267 1.00 87.31 70 LYS A CA 1
ATOM 558 C C . LYS A 1 70 ? 16.047 2.121 3.010 1.00 87.31 70 LYS A C 1
ATOM 560 O O . LYS A 1 70 ? 14.906 2.586 2.972 1.00 87.31 70 LYS A O 1
ATOM 565 N N . GLY A 1 71 ? 16.878 2.127 1.973 1.00 90.38 71 GLY A N 1
ATOM 566 C CA . GLY A 1 71 ? 16.486 2.537 0.633 1.00 90.38 71 GLY A CA 1
ATOM 567 C C . GLY A 1 71 ? 15.829 1.400 -0.141 1.00 90.38 71 GLY A C 1
ATOM 568 O O . GLY A 1 71 ? 16.319 0.272 -0.139 1.00 90.38 71 GLY A O 1
ATOM 569 N N . PHE A 1 72 ? 14.750 1.717 -0.844 1.00 93.00 72 PHE A N 1
ATOM 570 C CA . PHE A 1 72 ? 14.150 0.884 -1.872 1.00 93.00 72 PHE A CA 1
ATOM 571 C C . PHE A 1 72 ? 14.485 1.474 -3.239 1.00 93.00 72 PHE A C 1
ATOM 573 O O . PHE A 1 72 ? 14.052 2.579 -3.571 1.00 93.00 72 PHE A O 1
ATOM 580 N N . LYS A 1 73 ? 15.259 0.729 -4.031 1.00 93.69 73 LYS A N 1
ATOM 581 C CA . LYS A 1 73 ? 15.590 1.109 -5.40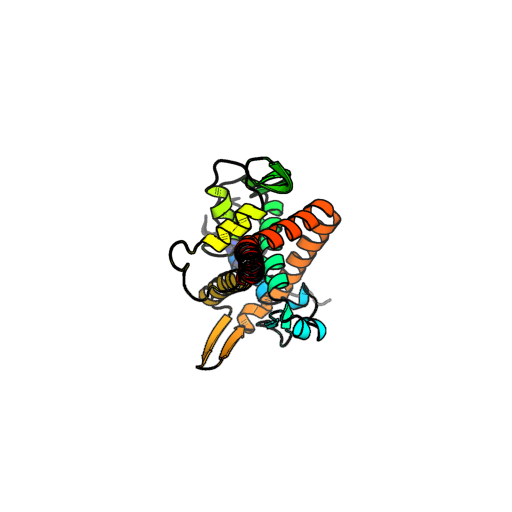1 1.00 93.69 73 LYS A CA 1
ATOM 582 C C . LYS A 1 73 ? 14.417 0.796 -6.326 1.00 93.69 73 LYS A C 1
ATOM 584 O O . LYS A 1 73 ? 13.965 -0.348 -6.363 1.00 93.69 73 LYS A O 1
ATOM 589 N N . SER A 1 74 ? 13.976 1.800 -7.075 1.00 93.00 74 SER A N 1
ATOM 590 C CA . SER A 1 74 ? 12.942 1.645 -8.094 1.00 93.00 74 SER A CA 1
ATOM 591 C C . SER A 1 74 ? 13.329 0.574 -9.130 1.00 93.00 74 SER A C 1
ATOM 593 O O . SER A 1 74 ? 14.486 0.530 -9.560 1.00 93.00 74 SER A O 1
ATOM 595 N N . PRO A 1 75 ? 12.393 -0.293 -9.557 1.00 93.25 75 PRO A N 1
ATOM 596 C CA . PRO A 1 75 ? 12.619 -1.220 -10.664 1.00 93.25 75 PRO A CA 1
ATOM 597 C C . PRO A 1 75 ? 12.787 -0.530 -12.023 1.00 93.25 75 PRO A C 1
ATOM 599 O O . PRO A 1 75 ? 13.484 -1.069 -12.878 1.00 93.25 75 PRO A O 1
ATOM 602 N N . THR A 1 76 ? 12.149 0.629 -12.229 1.00 92.00 76 THR A N 1
ATOM 603 C CA . THR A 1 76 ? 12.101 1.325 -13.532 1.00 92.00 76 THR A CA 1
ATOM 604 C C . THR A 1 76 ? 12.998 2.561 -13.587 1.00 92.00 76 THR A C 1
ATOM 606 O O . THR A 1 76 ? 13.124 3.202 -14.627 1.00 92.00 76 THR A O 1
ATOM 609 N N . SER A 1 77 ? 13.581 2.972 -12.460 1.00 89.62 77 SER A N 1
ATOM 610 C CA . SER A 1 77 ? 14.462 4.138 -12.386 1.00 89.62 77 SER A CA 1
ATOM 611 C C . SER A 1 77 ? 15.675 3.847 -11.504 1.00 89.62 77 SER A C 1
ATOM 613 O O . SER A 1 77 ? 15.671 2.959 -10.657 1.00 89.62 77 SER A O 1
ATOM 615 N N . ASN A 1 78 ? 16.764 4.601 -11.674 1.00 88.19 78 ASN A N 1
ATOM 616 C CA . ASN A 1 78 ? 17.941 4.457 -10.807 1.00 88.19 78 ASN A CA 1
ATOM 617 C C . ASN A 1 78 ? 17.780 5.203 -9.465 1.00 88.19 78 ASN A C 1
ATOM 619 O O . ASN A 1 78 ? 18.761 5.422 -8.755 1.00 88.19 78 ASN A O 1
ATOM 623 N N . ILE A 1 79 ? 16.557 5.625 -9.132 1.00 92.69 79 ILE A N 1
ATOM 624 C CA . ILE A 1 79 ? 16.246 6.409 -7.941 1.00 92.69 79 ILE A CA 1
ATOM 625 C C . ILE A 1 79 ? 15.915 5.458 -6.791 1.00 92.69 79 ILE A C 1
ATOM 627 O O . ILE A 1 79 ? 15.201 4.467 -6.949 1.00 92.69 79 ILE A O 1
ATOM 631 N N . SER A 1 80 ? 16.452 5.770 -5.615 1.00 93.56 80 SER A N 1
ATOM 632 C CA . SER A 1 80 ? 16.100 5.104 -4.365 1.00 93.56 80 SER A CA 1
ATOM 633 C C . SER A 1 80 ? 15.163 5.998 -3.567 1.00 93.56 80 SER A C 1
ATOM 635 O O . SER A 1 80 ? 15.398 7.202 -3.477 1.00 93.56 80 SER A O 1
ATOM 637 N N . VAL A 1 81 ? 14.124 5.418 -2.978 1.00 94.88 81 VAL A N 1
ATOM 638 C CA . VAL A 1 81 ? 13.216 6.088 -2.038 1.00 94.88 81 VAL A CA 1
ATOM 639 C C . VAL A 1 81 ? 13.311 5.424 -0.669 1.00 94.88 81 VAL A C 1
ATOM 641 O O . VAL A 1 81 ? 13.876 4.342 -0.525 1.00 94.88 81 VAL A O 1
ATOM 644 N N . ASN A 1 82 ? 12.734 6.036 0.360 1.00 93.88 82 ASN A N 1
ATOM 645 C CA . ASN A 1 82 ? 12.631 5.388 1.663 1.00 93.88 82 ASN A CA 1
ATOM 646 C C . ASN A 1 82 ? 11.681 4.166 1.598 1.00 93.88 82 ASN A C 1
ATOM 648 O O . ASN A 1 82 ? 10.520 4.289 1.203 1.00 93.88 82 ASN A O 1
ATOM 652 N N . GLU A 1 83 ? 12.171 2.991 2.013 1.00 93.69 83 GLU A N 1
ATOM 653 C CA . GLU A 1 83 ? 11.437 1.713 1.961 1.00 93.69 83 GLU A CA 1
ATOM 654 C C . GLU A 1 83 ? 10.139 1.753 2.786 1.00 93.69 83 GLU A C 1
ATOM 656 O O . GLU A 1 83 ? 9.100 1.242 2.363 1.00 93.69 83 GLU A O 1
ATOM 661 N N . ARG A 1 84 ? 10.183 2.387 3.963 1.00 91.75 84 ARG A N 1
ATOM 662 C CA . ARG A 1 84 ? 9.027 2.545 4.856 1.00 91.75 84 ARG A CA 1
ATOM 663 C C . ARG A 1 84 ? 7.932 3.371 4.193 1.00 91.75 84 ARG A C 1
ATOM 665 O O . ARG A 1 84 ? 6.784 2.939 4.157 1.00 91.75 84 ARG A O 1
ATOM 672 N N . ASN A 1 85 ? 8.289 4.515 3.625 1.00 94.31 85 ASN A N 1
ATOM 673 C CA . ASN A 1 85 ? 7.363 5.406 2.942 1.00 94.31 85 ASN A CA 1
ATOM 674 C C . ASN A 1 85 ? 6.766 4.728 1.704 1.00 94.31 85 ASN A C 1
ATOM 676 O O . ASN A 1 85 ? 5.572 4.873 1.458 1.00 94.31 85 ASN A O 1
ATOM 680 N N . ALA A 1 86 ? 7.556 3.931 0.975 1.00 96.38 86 ALA A N 1
ATOM 681 C CA . ALA A 1 86 ? 7.066 3.119 -0.140 1.00 96.38 86 ALA A CA 1
ATOM 682 C C . ALA A 1 86 ? 6.001 2.113 0.316 1.00 96.38 86 ALA A C 1
ATOM 684 O O . ALA A 1 86 ? 4.906 2.086 -0.244 1.00 96.38 86 ALA A O 1
ATOM 685 N N . ALA A 1 87 ? 6.271 1.354 1.382 1.00 96.31 87 ALA A N 1
ATOM 686 C CA . ALA A 1 87 ? 5.308 0.408 1.942 1.00 96.31 87 ALA A CA 1
ATOM 687 C C . ALA A 1 87 ? 4.020 1.095 2.429 1.00 96.31 87 ALA A C 1
ATOM 689 O O . ALA A 1 87 ? 2.920 0.629 2.129 1.00 96.31 87 ALA A O 1
ATOM 690 N N . ILE A 1 88 ? 4.148 2.220 3.142 1.00 96.31 88 ILE A N 1
ATOM 691 C CA . ILE A 1 88 ? 3.004 3.013 3.607 1.00 96.31 88 ILE A CA 1
ATOM 692 C C . ILE A 1 88 ? 2.159 3.475 2.421 1.00 96.31 88 ILE A C 1
ATOM 694 O O . ILE A 1 88 ? 0.943 3.298 2.436 1.00 96.31 88 ILE A O 1
ATOM 698 N N . MET A 1 89 ? 2.791 4.021 1.378 1.00 97.56 89 MET A N 1
ATOM 699 C CA . MET A 1 89 ? 2.084 4.494 0.190 1.00 97.56 89 MET A CA 1
ATOM 700 C C . MET A 1 89 ? 1.382 3.362 -0.558 1.00 97.56 89 MET A C 1
ATOM 702 O O . MET A 1 89 ? 0.242 3.552 -0.981 1.00 97.56 89 MET A O 1
ATOM 706 N N . MET A 1 90 ? 1.991 2.179 -0.673 1.00 97.75 90 MET A N 1
ATOM 707 C CA . MET A 1 90 ? 1.348 1.008 -1.285 1.00 97.75 90 MET A CA 1
ATOM 708 C C . MET A 1 90 ? 0.071 0.608 -0.536 1.00 97.75 90 MET A C 1
ATOM 710 O O . MET A 1 90 ? -0.985 0.464 -1.155 1.00 97.75 90 MET A O 1
ATOM 714 N N . VAL A 1 91 ? 0.138 0.478 0.793 1.00 97.31 91 VAL A N 1
ATOM 715 C CA . VAL A 1 91 ? -1.021 0.093 1.618 1.00 97.31 91 VAL A CA 1
ATOM 716 C C . VAL A 1 91 ? -2.088 1.192 1.618 1.00 97.31 91 VAL A C 1
ATOM 718 O O . VAL A 1 91 ? -3.270 0.901 1.437 1.00 97.31 91 VAL A O 1
ATOM 721 N N . ALA A 1 92 ? -1.692 2.458 1.771 1.00 97.88 92 ALA A N 1
ATOM 722 C CA . ALA A 1 92 ? -2.619 3.588 1.797 1.00 97.88 92 ALA A CA 1
ATOM 723 C C . ALA A 1 92 ? -3.380 3.712 0.478 1.00 97.88 92 ALA A C 1
ATOM 725 O O . ALA A 1 92 ? -4.602 3.847 0.474 1.00 97.88 92 ALA A O 1
ATOM 726 N N . THR A 1 93 ? -2.668 3.606 -0.642 1.00 97.44 93 THR A N 1
ATOM 727 C CA . THR A 1 93 ? -3.273 3.696 -1.974 1.00 97.44 93 THR A CA 1
ATOM 728 C C . THR A 1 93 ? -4.187 2.511 -2.245 1.00 97.44 93 THR A C 1
ATOM 730 O O . THR A 1 93 ? -5.266 2.708 -2.793 1.00 97.44 93 THR A O 1
ATOM 733 N N . SER A 1 94 ? -3.818 1.311 -1.783 1.00 96.19 94 SER A N 1
ATOM 734 C CA . SER A 1 94 ? -4.691 0.135 -1.849 1.00 96.19 94 SER A CA 1
ATOM 735 C C . SER A 1 94 ? -6.019 0.387 -1.129 1.00 96.19 94 SER A C 1
ATOM 737 O O . SER A 1 94 ? -7.085 0.204 -1.707 1.00 96.19 94 SER A O 1
ATOM 739 N N . LEU A 1 95 ? -5.978 0.875 0.116 1.00 96.94 95 LEU A N 1
ATOM 740 C CA . LEU A 1 95 ? -7.180 1.171 0.907 1.00 96.94 95 LEU A CA 1
ATOM 741 C C . LEU A 1 95 ? -8.038 2.284 0.292 1.00 96.94 95 LEU A C 1
ATOM 743 O O . LEU A 1 95 ? -9.263 2.172 0.254 1.00 96.94 95 LEU A O 1
ATOM 747 N N . ILE A 1 96 ? -7.404 3.352 -0.197 1.00 96.69 96 ILE A N 1
ATOM 748 C CA . ILE A 1 96 ? -8.093 4.461 -0.869 1.00 96.69 96 ILE A CA 1
ATOM 749 C C . ILE A 1 96 ? -8.788 3.956 -2.129 1.00 96.69 96 ILE A C 1
ATOM 751 O O . ILE A 1 96 ? -9.972 4.215 -2.317 1.00 96.69 96 ILE A O 1
ATOM 755 N N . TRP A 1 97 ? -8.088 3.181 -2.954 1.00 94.25 97 TRP A N 1
ATOM 756 C CA . TRP A 1 97 ? -8.665 2.596 -4.156 1.00 94.25 97 TRP A CA 1
ATOM 757 C C . TRP A 1 97 ? -9.835 1.663 -3.835 1.00 94.25 97 TRP A C 1
ATOM 759 O O . TRP A 1 97 ? -10.880 1.766 -4.477 1.00 94.25 97 TRP A O 1
ATOM 769 N N . LEU A 1 98 ? -9.716 0.819 -2.803 1.00 92.62 98 LEU A N 1
ATOM 770 C CA . LEU A 1 98 ? -10.815 -0.045 -2.363 1.00 92.62 98 LEU A CA 1
ATOM 771 C C . LEU A 1 98 ? -12.057 0.767 -1.952 1.00 92.62 98 LEU A C 1
ATOM 773 O O . LEU A 1 98 ? -13.185 0.364 -2.244 1.00 92.62 98 LEU A O 1
ATOM 777 N N . ARG A 1 99 ? -11.867 1.921 -1.298 1.00 94.12 99 ARG A N 1
ATOM 778 C CA . ARG A 1 99 ? -12.969 2.819 -0.923 1.00 94.12 99 ARG A CA 1
ATOM 779 C C . ARG A 1 99 ? -13.605 3.506 -2.121 1.00 94.12 99 ARG A C 1
ATOM 781 O O . ARG A 1 99 ? -14.827 3.537 -2.208 1.00 94.12 99 ARG A O 1
ATOM 788 N N . GLU A 1 100 ? -12.806 4.071 -3.019 1.00 90.38 100 GLU A N 1
ATOM 789 C CA . GLU A 1 100 ? -13.333 4.801 -4.181 1.00 90.38 100 GLU A CA 1
ATOM 790 C C . GLU A 1 100 ? -14.084 3.866 -5.145 1.00 90.38 100 GLU A C 1
ATOM 792 O O . GLU A 1 100 ? -15.034 4.284 -5.800 1.00 90.38 100 GLU A O 1
ATOM 797 N N . ASN A 1 101 ? -13.748 2.571 -5.147 1.00 85.81 101 ASN A N 1
ATOM 798 C CA . ASN A 1 101 ? -14.501 1.529 -5.851 1.00 85.81 101 ASN A CA 1
ATOM 799 C C . ASN A 1 101 ? -15.668 0.937 -5.032 1.00 85.81 101 ASN A C 1
ATOM 801 O O . ASN A 1 101 ? -16.244 -0.072 -5.431 1.00 85.81 101 ASN A O 1
ATOM 805 N N . GLN A 1 102 ? -16.027 1.549 -3.897 1.00 88.38 102 GLN A N 1
ATOM 806 C CA . GLN A 1 102 ? -17.162 1.168 -3.043 1.00 88.38 102 GLN A CA 1
ATOM 807 C C . GLN A 1 102 ? -17.120 -0.283 -2.533 1.00 88.38 102 GLN A C 1
ATOM 809 O O . GLN A 1 102 ? -18.151 -0.906 -2.289 1.00 88.38 102 GLN A O 1
ATOM 814 N N . LEU A 1 103 ? -15.924 -0.834 -2.342 1.00 87.31 103 LEU A N 1
ATOM 815 C CA . LEU A 1 103 ? -15.739 -2.191 -1.812 1.00 87.31 103 LEU A CA 1
ATOM 816 C C . LEU A 1 103 ? -15.698 -2.176 -0.291 1.00 87.31 103 LEU A C 1
ATOM 818 O O . LEU A 1 103 ? -16.158 -3.104 0.379 1.00 87.31 103 LEU A O 1
ATOM 822 N N . VAL A 1 104 ? -15.171 -1.078 0.241 1.00 94.19 104 VAL A N 1
ATOM 823 C CA . VAL A 1 104 ? -15.100 -0.795 1.664 1.00 94.19 104 VAL A CA 1
ATOM 824 C C . VAL A 1 104 ? -15.553 0.635 1.930 1.00 94.19 104 VAL A C 1
ATOM 826 O O . VAL A 1 104 ? -15.383 1.520 1.092 1.00 94.19 104 VAL A O 1
ATOM 829 N N . SER A 1 105 ? -16.104 0.890 3.111 1.00 95.50 105 SER A N 1
ATOM 830 C CA . SER A 1 105 ? -16.277 2.250 3.621 1.00 95.50 105 SER A CA 1
ATOM 831 C C . SER A 1 105 ? -15.209 2.534 4.666 1.00 95.50 105 SER A C 1
ATOM 833 O O . SER A 1 105 ? -14.748 1.625 5.357 1.00 95.50 105 SER A O 1
ATOM 835 N N . MET A 1 106 ? -14.808 3.799 4.780 1.00 97.69 106 MET A N 1
ATOM 836 C CA . MET A 1 106 ? -13.873 4.240 5.812 1.00 97.69 106 MET A CA 1
ATOM 837 C C . MET A 1 106 ? -14.464 5.400 6.597 1.00 97.69 106 MET A C 1
ATOM 839 O O . MET A 1 106 ? -14.997 6.341 6.007 1.00 97.69 106 MET A O 1
ATOM 843 N N . SER A 1 107 ? -14.326 5.351 7.917 1.00 97.00 107 SER A N 1
ATOM 844 C CA . SER A 1 107 ? -14.764 6.413 8.819 1.00 97.00 107 SER A CA 1
ATOM 845 C C . SER A 1 107 ? -13.765 6.620 9.951 1.00 97.00 107 SER A C 1
ATOM 847 O O . SER A 1 107 ? -13.050 5.702 10.355 1.00 97.00 107 SER A O 1
ATOM 849 N N . LEU A 1 108 ? -13.723 7.841 10.481 1.00 97.00 108 LEU A N 1
ATOM 850 C CA . LEU A 1 108 ? -12.980 8.135 11.701 1.00 97.00 108 LEU A CA 1
ATOM 851 C C . LEU A 1 108 ? -13.723 7.547 12.904 1.00 97.00 108 LEU A C 1
ATOM 853 O O . LEU A 1 108 ? -14.945 7.648 12.994 1.00 97.00 108 LEU A O 1
ATOM 857 N N . SER A 1 109 ? -12.983 6.933 13.817 1.00 95.12 109 SER A N 1
ATOM 858 C CA . SER A 1 109 ? -13.502 6.425 15.085 1.00 95.12 109 SER A CA 1
ATOM 859 C C . SER A 1 109 ? -12.419 6.475 16.162 1.00 95.12 109 SER A C 1
ATOM 861 O O . SER A 1 109 ? -11.291 6.910 15.915 1.00 95.12 109 SER A O 1
ATOM 863 N N . GLU A 1 110 ? -12.758 6.014 17.358 1.00 91.94 110 GLU A N 1
ATOM 864 C CA . GLU A 1 110 ? -11.806 5.782 18.437 1.00 91.94 110 GLU A CA 1
ATOM 865 C C . GLU A 1 110 ? -11.646 4.280 18.642 1.00 91.94 110 GLU A C 1
ATOM 867 O O . GLU A 1 110 ? -12.629 3.553 18.782 1.00 91.94 110 GLU A O 1
ATOM 872 N N . GLU A 1 111 ? -10.405 3.811 18.688 1.00 87.50 111 GLU A N 1
ATOM 873 C CA . GLU A 1 111 ? -10.101 2.435 19.053 1.00 87.50 111 GLU A CA 1
ATOM 874 C C . GLU A 1 111 ? -9.502 2.397 20.456 1.00 87.50 111 GLU A C 1
ATOM 876 O O . GLU A 1 111 ? -8.552 3.118 20.773 1.00 87.50 111 GLU A O 1
ATOM 881 N N . SER A 1 112 ? -10.069 1.548 21.308 1.00 83.44 112 SER A N 1
ATOM 882 C CA . SER A 1 112 ? -9.535 1.290 22.635 1.00 83.44 112 SER A CA 1
ATOM 883 C C . SER A 1 112 ? -8.435 0.234 22.568 1.00 83.44 112 SER A C 1
ATOM 885 O O . SER A 1 112 ? -8.655 -0.875 22.086 1.00 83.44 112 SER A O 1
ATOM 887 N N . THR A 1 113 ? -7.270 0.548 23.114 1.00 78.19 113 THR A N 1
ATOM 888 C CA . THR A 1 113 ? -6.147 -0.383 23.264 1.00 78.19 113 THR A CA 1
ATOM 889 C C . THR A 1 113 ? -5.830 -0.593 24.745 1.00 78.19 113 THR A C 1
ATOM 891 O O . THR A 1 113 ? -6.350 0.115 25.611 1.00 78.19 113 THR A O 1
ATOM 894 N N . PHE A 1 114 ? -4.997 -1.595 25.045 1.00 70.69 114 PHE A N 1
ATOM 895 C CA . PHE A 1 114 ? -4.502 -1.868 26.401 1.00 70.69 114 PHE A CA 1
ATOM 896 C C . PHE A 1 114 ? -5.628 -2.091 27.431 1.00 70.69 114 PHE A C 1
ATOM 898 O O . PHE A 1 114 ? -5.723 -1.406 28.447 1.00 70.69 114 PHE A O 1
ATOM 905 N N . GLY A 1 115 ? -6.540 -3.022 27.128 1.00 74.12 115 GLY A N 1
ATOM 906 C CA . GLY A 1 115 ? -7.646 -3.370 28.029 1.00 74.12 115 GLY A CA 1
ATOM 907 C C . GLY A 1 115 ? -8.704 -2.275 28.203 1.00 74.12 115 GLY A C 1
ATOM 908 O O . GLY A 1 115 ? -9.468 -2.329 29.158 1.00 74.12 115 GLY A O 1
ATOM 909 N N . GLY A 1 116 ? -8.752 -1.279 27.311 1.00 80.56 116 GLY A N 1
ATOM 910 C CA . GLY A 1 116 ? -9.736 -0.193 27.369 1.00 80.56 116 GLY A CA 1
ATOM 911 C C . GLY A 1 116 ? -9.207 1.123 27.941 1.00 80.56 116 GLY A C 1
ATOM 912 O O . GLY A 1 116 ? -9.910 2.127 27.885 1.00 80.56 116 GLY A O 1
ATOM 913 N N . LEU A 1 117 ? -7.974 1.137 28.459 1.00 79.75 117 LEU A N 1
ATOM 914 C CA . LEU A 1 117 ? -7.418 2.282 29.188 1.00 79.75 117 LEU A CA 1
ATOM 915 C C . LEU A 1 117 ? -6.989 3.443 28.287 1.00 79.75 117 LEU A C 1
ATOM 917 O O . LEU A 1 117 ? -7.006 4.590 28.724 1.00 79.75 117 LEU A O 1
ATOM 921 N N . MET A 1 118 ? -6.602 3.168 27.039 1.00 81.75 118 MET A N 1
ATOM 922 C CA . MET A 1 118 ? -6.164 4.204 26.103 1.00 81.75 118 MET A CA 1
ATOM 923 C C . MET A 1 118 ? -7.003 4.173 24.838 1.00 81.75 118 MET A C 1
ATOM 925 O O . MET A 1 118 ? -7.089 3.141 24.169 1.00 81.75 118 MET A O 1
ATOM 929 N N . LYS A 1 119 ? -7.579 5.321 24.485 1.00 87.94 119 LYS A N 1
ATOM 930 C CA . LYS A 1 119 ? -8.269 5.519 23.213 1.00 87.94 119 LYS A CA 1
ATOM 931 C C . LYS A 1 119 ? -7.355 6.234 22.235 1.00 87.94 119 LYS A C 1
ATOM 933 O O . LYS A 1 119 ? -6.715 7.222 22.590 1.00 87.94 119 LYS A O 1
ATOM 938 N N . PHE A 1 120 ? -7.322 5.754 21.000 1.00 87.38 120 PHE A N 1
ATOM 939 C CA . PHE A 1 120 ? -6.580 6.394 19.926 1.00 87.38 120 PHE A CA 1
ATOM 940 C C . PHE A 1 120 ? -7.491 6.671 18.733 1.00 87.38 120 PHE A C 1
ATOM 942 O O . PHE A 1 120 ? -8.358 5.850 18.427 1.00 87.38 120 PHE A O 1
ATOM 949 N N . PRO A 1 121 ? -7.287 7.798 18.029 1.00 91.31 121 PRO A N 1
ATOM 950 C CA . PRO A 1 121 ? -7.982 8.052 16.780 1.00 91.31 121 PRO A CA 1
ATOM 951 C C . PRO A 1 121 ? -7.593 6.977 15.762 1.00 91.31 121 PRO A C 1
ATOM 953 O O . PRO A 1 121 ? -6.412 6.787 15.450 1.00 91.31 121 PRO A O 1
ATOM 956 N N . ALA A 1 122 ? -8.600 6.286 15.249 1.00 94.12 122 ALA A N 1
ATOM 957 C CA . ALA A 1 122 ? -8.457 5.176 14.328 1.00 94.12 122 ALA A CA 1
ATOM 958 C C . ALA A 1 122 ? -9.296 5.409 13.073 1.00 94.12 122 ALA A C 1
ATOM 960 O O . ALA A 1 122 ? -10.332 6.078 13.095 1.00 94.12 122 ALA A O 1
ATOM 961 N N . VAL A 1 123 ? -8.846 4.832 11.965 1.00 96.50 123 VAL A N 1
ATOM 962 C CA . VAL A 1 123 ? -9.666 4.718 10.759 1.00 96.50 123 VAL A CA 1
ATOM 963 C C . VAL A 1 123 ? -10.276 3.335 10.750 1.00 96.50 123 VAL A C 1
ATOM 965 O O . VAL A 1 123 ? -9.545 2.353 10.668 1.00 96.50 123 VAL A O 1
ATOM 968 N N . ILE A 1 124 ? -11.598 3.262 10.849 1.00 96.69 124 ILE A N 1
ATOM 969 C CA . ILE A 1 124 ? -12.341 2.008 10.791 1.00 96.69 124 ILE A CA 1
ATOM 970 C C . ILE A 1 124 ? -12.758 1.751 9.353 1.00 96.69 124 ILE A C 1
ATOM 972 O O . ILE A 1 124 ? -13.225 2.654 8.659 1.00 96.69 124 ILE A O 1
ATOM 976 N N . VAL A 1 125 ? -12.577 0.510 8.929 1.00 96.56 125 VAL A N 1
ATOM 977 C CA . VAL A 1 125 ? -12.910 0.013 7.606 1.00 96.56 125 VAL A CA 1
ATOM 978 C C . VAL A 1 125 ? -14.051 -0.988 7.746 1.00 96.56 125 VAL A C 1
ATOM 980 O O . VAL A 1 125 ? -13.964 -1.933 8.535 1.00 96.56 125 VAL A O 1
ATOM 983 N N . ASN A 1 126 ? -15.121 -0.783 6.981 1.00 94.44 126 ASN A N 1
ATOM 984 C CA . ASN A 1 126 ? -16.251 -1.709 6.901 1.00 94.44 126 ASN A CA 1
ATOM 985 C C . ASN A 1 126 ? -16.314 -2.316 5.502 1.00 94.44 126 ASN A C 1
ATOM 987 O O . ASN A 1 126 ? -16.109 -1.605 4.518 1.00 94.44 126 ASN A O 1
ATOM 991 N N . LYS A 1 127 ? -16.657 -3.601 5.398 1.00 91.31 127 LYS A N 1
ATOM 992 C CA . LYS A 1 127 ? -16.960 -4.229 4.106 1.00 91.31 127 LYS A CA 1
ATOM 993 C C . LYS A 1 127 ? -18.309 -3.745 3.569 1.00 91.31 127 LYS A C 1
ATOM 995 O O . LYS A 1 127 ? -19.266 -3.649 4.333 1.00 91.31 127 LYS A O 1
ATOM 1000 N N . ILE A 1 128 ? -18.374 -3.459 2.269 1.00 86.31 128 ILE A N 1
ATOM 1001 C CA . ILE A 1 128 ? -19.625 -3.136 1.563 1.00 86.31 128 ILE A CA 1
ATOM 1002 C C . ILE A 1 128 ? -20.040 -4.317 0.676 1.00 86.31 128 ILE A C 1
ATOM 1004 O O . ILE A 1 128 ? -21.182 -4.761 0.748 1.00 86.31 128 ILE A O 1
ATOM 1008 N N . VAL A 1 129 ? -19.116 -4.854 -0.131 1.00 77.62 129 VAL A N 1
ATOM 1009 C CA . VAL A 1 129 ? -19.396 -5.913 -1.120 1.00 77.62 129 VAL A CA 1
ATOM 1010 C C . VAL A 1 129 ? -18.383 -7.054 -0.992 1.00 77.62 129 VAL A C 1
ATOM 1012 O O . VAL A 1 129 ? -17.200 -6.814 -0.768 1.00 77.62 129 VAL A O 1
ATOM 1015 N N . SER A 1 130 ? -18.830 -8.300 -1.165 1.00 65.38 130 SER A N 1
ATOM 1016 C CA . SER A 1 130 ? -18.026 -9.528 -1.035 1.00 65.38 130 SER A CA 1
ATOM 1017 C C . SER A 1 130 ? -17.400 -10.024 -2.347 1.00 65.38 130 SER A C 1
ATOM 1019 O O . SER A 1 130 ? -17.159 -11.219 -2.511 1.00 65.38 130 SER A O 1
ATOM 1021 N N . ASN A 1 131 ? -17.137 -9.133 -3.303 1.00 62.28 131 ASN A N 1
ATOM 1022 C CA . ASN A 1 131 ? -16.521 -9.533 -4.566 1.00 62.28 131 ASN A CA 1
ATOM 1023 C C . ASN A 1 131 ? -15.009 -9.717 -4.383 1.00 62.28 131 ASN A C 1
ATOM 1025 O O . ASN A 1 131 ? -14.328 -8.793 -3.944 1.00 62.28 131 ASN A O 1
ATOM 1029 N N . SER A 1 132 ? -14.487 -10.886 -4.757 1.00 55.91 132 SER A N 1
ATOM 1030 C CA . SER A 1 132 ? -13.043 -11.130 -4.821 1.00 55.91 132 SER A CA 1
ATOM 1031 C C . SER A 1 132 ? -12.410 -10.428 -6.030 1.00 55.91 132 SER A C 1
ATOM 1033 O O . SER A 1 132 ? -13.054 -10.267 -7.081 1.00 55.91 132 SER A O 1
ATOM 1035 N N . PHE A 1 133 ? -11.151 -10.010 -5.874 1.00 64.25 133 PHE A N 1
ATOM 1036 C CA . PHE A 1 133 ? -10.346 -9.367 -6.917 1.00 64.25 133 PHE A CA 1
ATOM 1037 C C . PHE A 1 133 ? -9.426 -10.365 -7.608 1.00 64.25 133 PHE A C 1
ATOM 1039 O O . PHE A 1 133 ? -9.503 -11.573 -7.382 1.00 64.25 133 PHE A O 1
ATOM 1046 N N . GLU A 1 134 ? -8.594 -9.845 -8.513 1.00 60.62 134 GLU A N 1
ATOM 1047 C CA . GLU A 1 134 ? -7.462 -10.584 -9.051 1.00 60.62 134 GLU A CA 1
ATOM 1048 C C . GLU A 1 134 ? -6.644 -11.189 -7.911 1.00 60.62 134 GLU A C 1
ATOM 1050 O O . GLU A 1 134 ? -6.127 -10.474 -7.052 1.00 60.62 134 GLU A O 1
ATOM 1055 N N . ASP A 1 135 ? -6.524 -12.512 -7.947 1.00 73.25 135 ASP A N 1
ATOM 1056 C CA . ASP A 1 135 ? -5.828 -13.304 -6.944 1.00 73.25 135 ASP A CA 1
ATOM 1057 C C . ASP A 1 135 ? -4.435 -12.720 -6.663 1.00 73.25 135 ASP A C 1
ATOM 1059 O O . ASP A 1 135 ? -3.598 -12.611 -7.569 1.00 73.25 135 ASP A O 1
ATOM 1063 N N . GLY A 1 136 ? -4.189 -12.364 -5.398 1.00 85.00 136 GLY A N 1
ATOM 1064 C CA . GLY A 1 136 ? -2.860 -12.186 -4.813 1.00 85.00 136 GLY A CA 1
ATOM 1065 C C . GLY A 1 136 ? -2.169 -10.839 -5.041 1.00 85.00 136 GLY A C 1
ATOM 1066 O O . GLY A 1 136 ? -0.960 -10.760 -4.819 1.00 85.00 136 GLY A O 1
ATOM 1067 N N . SER A 1 137 ? -2.889 -9.798 -5.470 1.00 91.75 137 SER A N 1
ATOM 1068 C CA . SER A 1 137 ? -2.422 -8.407 -5.336 1.00 91.75 137 SER A CA 1
ATOM 1069 C C . SER A 1 137 ? -2.459 -7.951 -3.866 1.00 91.75 137 SER A C 1
ATOM 1071 O O . SER A 1 137 ? -3.085 -8.594 -3.020 1.00 91.75 137 SER A O 1
ATOM 1073 N N . LEU A 1 138 ? -1.801 -6.835 -3.524 1.00 94.25 138 LEU A N 1
ATOM 1074 C CA . LEU A 1 138 ? -1.877 -6.297 -2.157 1.00 94.25 138 LEU A CA 1
ATOM 1075 C C . LEU A 1 138 ? -3.307 -5.849 -1.813 1.00 94.25 138 LEU A C 1
ATOM 1077 O O . LEU A 1 138 ? -3.752 -6.051 -0.685 1.00 94.25 138 LEU A O 1
ATOM 1081 N N . GLU A 1 139 ? -4.029 -5.280 -2.778 1.00 93.31 139 GLU A N 1
ATOM 1082 C CA . GLU A 1 139 ? -5.429 -4.877 -2.640 1.00 93.31 139 GLU A CA 1
ATOM 1083 C C . GLU A 1 139 ? -6.324 -6.080 -2.319 1.00 93.31 139 GLU A C 1
ATOM 1085 O O . GLU A 1 139 ? -7.132 -6.006 -1.395 1.00 93.31 139 GLU A O 1
ATOM 1090 N N . ASP A 1 140 ? -6.141 -7.196 -3.032 1.00 90.56 140 ASP A N 1
ATOM 1091 C CA . ASP A 1 140 ? -6.872 -8.444 -2.798 1.00 90.56 140 ASP A CA 1
ATOM 1092 C C . ASP A 1 140 ? -6.546 -9.031 -1.419 1.00 90.56 140 ASP A C 1
ATOM 1094 O O . ASP A 1 140 ? -7.442 -9.383 -0.653 1.00 90.56 140 ASP A O 1
ATOM 1098 N N . VAL A 1 141 ? -5.266 -9.046 -1.032 1.00 92.94 141 VAL A N 1
ATOM 1099 C CA . VAL A 1 141 ? -4.845 -9.490 0.304 1.00 92.94 141 VAL A CA 1
ATOM 1100 C C . VAL A 1 141 ? -5.486 -8.638 1.402 1.00 92.94 141 VAL A C 1
ATOM 1102 O O . VAL A 1 141 ? -6.004 -9.187 2.376 1.00 92.94 141 VAL A O 1
ATOM 1105 N N . ILE A 1 142 ? -5.484 -7.309 1.256 1.00 94.88 142 ILE A N 1
ATOM 1106 C CA . ILE A 1 142 ? -6.124 -6.387 2.204 1.00 94.88 142 ILE A CA 1
ATOM 1107 C C . ILE A 1 142 ? -7.630 -6.642 2.263 1.00 94.88 142 ILE A C 1
ATOM 1109 O O . ILE A 1 142 ? -8.179 -6.785 3.357 1.00 94.88 142 ILE A O 1
ATOM 1113 N N . LEU A 1 143 ? -8.299 -6.725 1.112 1.00 92.69 143 LEU A N 1
ATOM 1114 C CA . LEU A 1 143 ? -9.740 -6.928 1.066 1.00 92.69 143 LEU A CA 1
ATOM 1115 C C . LEU A 1 143 ? -10.133 -8.263 1.694 1.00 92.69 143 LEU A C 1
ATOM 1117 O O . LEU A 1 143 ? -11.029 -8.287 2.530 1.00 92.69 143 LEU A O 1
ATOM 1121 N N . ASN A 1 144 ? -9.435 -9.351 1.373 1.00 90.94 144 ASN A N 1
ATOM 1122 C CA . ASN A 1 144 ? -9.698 -10.662 1.960 1.00 90.94 144 ASN A CA 1
ATOM 1123 C C . ASN A 1 144 ? -9.564 -10.629 3.488 1.00 90.94 144 ASN A C 1
ATOM 1125 O O . ASN A 1 144 ? -10.399 -11.198 4.191 1.00 90.94 144 ASN A O 1
ATOM 1129 N N . LYS A 1 145 ? -8.581 -9.890 4.026 1.00 92.88 145 LYS A N 1
ATOM 1130 C CA . LYS A 1 145 ? -8.464 -9.675 5.476 1.00 92.88 145 LYS A CA 1
ATOM 1131 C C . LYS A 1 145 ? -9.611 -8.868 6.063 1.00 92.88 145 LYS A C 1
ATOM 1133 O O . LYS A 1 145 ? -9.947 -9.115 7.205 1.00 92.88 145 LYS A O 1
ATOM 1138 N N . ILE A 1 146 ? -10.207 -7.941 5.323 1.00 93.94 146 ILE A N 1
ATOM 1139 C CA . ILE A 1 146 ? -11.390 -7.194 5.773 1.00 93.94 146 ILE A CA 1
ATOM 1140 C C . ILE A 1 146 ? -12.646 -8.075 5.696 1.00 93.94 146 ILE A C 1
ATOM 1142 O O . ILE A 1 146 ? -13.487 -8.041 6.590 1.00 93.94 146 ILE A O 1
ATOM 1146 N N . LEU A 1 147 ? -12.781 -8.887 4.645 1.00 90.75 147 LEU A N 1
ATOM 1147 C CA . LEU A 1 147 ? -13.946 -9.745 4.423 1.00 90.75 147 LEU A CA 1
ATOM 1148 C C . LEU A 1 147 ? -14.070 -10.862 5.464 1.00 90.75 147 LEU A C 1
ATOM 1150 O O . LEU A 1 147 ? -15.195 -11.190 5.849 1.00 90.75 147 LEU A O 1
ATOM 1154 N N . MET A 1 148 ? -12.934 -11.385 5.939 1.00 90.75 148 MET A N 1
ATOM 1155 C CA . MET A 1 148 ? -12.844 -12.387 7.010 1.00 90.75 148 MET A CA 1
ATOM 1156 C C . MET A 1 148 ? -13.298 -11.874 8.384 1.00 90.75 148 MET A C 1
ATOM 1158 O O . MET A 1 148 ? -13.381 -12.656 9.326 1.00 90.75 148 MET A O 1
ATOM 1162 N N . GLU A 1 149 ? -13.575 -10.580 8.522 1.00 93.12 149 GLU A N 1
ATOM 1163 C CA . GLU A 1 149 ? -13.906 -9.972 9.804 1.00 93.12 149 GLU A CA 1
ATOM 1164 C C . GLU A 1 149 ? -15.417 -9.795 9.921 1.00 93.12 149 GLU A C 1
ATOM 1166 O O . GLU A 1 149 ? -16.087 -9.254 9.032 1.00 93.12 149 GLU A O 1
ATOM 1171 N N . ASP A 1 150 ? -15.962 -10.248 11.047 1.00 92.06 150 ASP A N 1
ATOM 1172 C CA . ASP A 1 150 ? -17.387 -10.110 11.361 1.00 92.06 150 ASP A CA 1
ATOM 1173 C C . ASP A 1 150 ? -17.747 -8.696 11.820 1.00 92.06 150 ASP A C 1
ATOM 1175 O O . ASP A 1 150 ? -18.913 -8.303 11.821 1.00 92.06 150 ASP A O 1
ATOM 1179 N N . LYS A 1 151 ? -16.739 -7.920 12.229 1.00 94.44 151 LYS A N 1
ATOM 1180 C CA . LYS A 1 151 ? -16.886 -6.567 12.758 1.00 94.44 151 LYS A CA 1
ATOM 1181 C C . LYS A 1 151 ? -16.045 -5.580 11.952 1.00 94.44 151 LYS A C 1
ATOM 1183 O O . LYS A 1 151 ? -15.074 -5.985 11.318 1.00 94.44 151 LYS A O 1
ATOM 1188 N N . PRO A 1 152 ? -16.384 -4.283 12.006 1.00 95.19 152 PRO A N 1
ATOM 1189 C CA . PRO A 1 152 ? -15.533 -3.233 11.464 1.00 95.19 152 PRO A CA 1
ATOM 1190 C C . PRO A 1 152 ? -14.120 -3.307 12.050 1.00 95.19 152 PRO A C 1
ATOM 1192 O O . PRO A 1 152 ? -13.964 -3.518 13.255 1.00 95.19 152 PRO A O 1
ATOM 1195 N N . VAL A 1 153 ? -13.093 -3.117 11.220 1.00 95.50 153 VAL A N 1
ATOM 1196 C CA . VAL A 1 153 ? -11.690 -3.273 11.643 1.00 95.50 153 VAL A CA 1
ATOM 1197 C C . VAL A 1 153 ? -10.900 -2.010 11.369 1.00 95.50 153 VAL A C 1
ATOM 1199 O O . VAL A 1 153 ? -11.076 -1.363 10.341 1.00 95.50 153 VAL A O 1
ATOM 1202 N N . SER A 1 154 ? -10.008 -1.647 12.288 1.00 96.38 154 SER A N 1
ATOM 1203 C CA . SER A 1 154 ? -9.134 -0.499 12.088 1.00 96.38 154 SER A CA 1
ATOM 1204 C C . SER A 1 154 ? -8.056 -0.752 11.034 1.00 96.38 154 SER A C 1
ATOM 1206 O O . SER A 1 154 ? -7.541 -1.863 10.892 1.00 96.38 154 SER A O 1
ATOM 1208 N N . VAL A 1 155 ? -7.646 0.307 10.334 1.00 96.81 155 VAL A N 1
ATOM 1209 C CA . VAL A 1 155 ? -6.516 0.290 9.391 1.00 96.81 155 VAL A CA 1
ATOM 1210 C C . VAL A 1 155 ? -5.239 -0.219 10.066 1.00 96.81 155 VAL A C 1
ATOM 1212 O O . VAL A 1 155 ? -4.475 -0.965 9.454 1.00 96.81 155 VAL A O 1
ATOM 1215 N N . TYR A 1 156 ? -5.030 0.124 11.339 1.00 94.38 156 TYR A N 1
ATOM 1216 C CA . TYR A 1 156 ? -3.928 -0.396 12.148 1.00 94.38 156 TYR A CA 1
ATOM 1217 C C . TYR A 1 156 ? -3.964 -1.931 12.245 1.00 94.38 156 TYR A C 1
ATOM 1219 O O . TYR A 1 156 ? -2.980 -2.601 11.916 1.00 94.38 156 TYR A O 1
ATOM 1227 N N . ASN A 1 157 ? -5.110 -2.502 12.631 1.00 92.94 157 ASN A N 1
ATOM 1228 C CA . ASN A 1 157 ? -5.265 -3.950 12.766 1.00 92.94 157 ASN A CA 1
ATOM 1229 C C . ASN A 1 157 ? -5.208 -4.671 11.419 1.00 92.94 157 ASN A C 1
ATOM 1231 O O . ASN A 1 157 ? -4.587 -5.728 11.336 1.00 92.94 157 ASN A O 1
ATOM 1235 N N . ILE A 1 158 ? -5.798 -4.103 10.362 1.00 94.62 158 ILE A N 1
ATOM 1236 C CA . ILE A 1 158 ? -5.704 -4.647 8.998 1.00 94.62 158 ILE A CA 1
ATOM 1237 C C . ILE A 1 158 ? -4.240 -4.707 8.568 1.00 94.62 158 ILE A C 1
ATOM 1239 O O . ILE A 1 158 ? -3.770 -5.766 8.162 1.00 94.62 158 ILE A O 1
ATOM 1243 N N . THR A 1 159 ? -3.494 -3.611 8.735 1.00 93.88 159 THR A N 1
ATOM 1244 C CA . THR A 1 159 ? -2.066 -3.554 8.391 1.00 93.88 159 THR A CA 1
ATOM 1245 C C . THR A 1 159 ? -1.293 -4.635 9.141 1.00 93.88 159 THR A C 1
ATOM 1247 O O . THR A 1 159 ? -0.561 -5.411 8.532 1.00 93.88 159 THR A O 1
ATOM 1250 N N . ARG A 1 160 ? -1.516 -4.768 10.453 1.00 90.75 160 ARG A N 1
ATOM 1251 C CA . ARG A 1 160 ? -0.877 -5.817 11.254 1.00 90.75 160 ARG A CA 1
ATOM 1252 C C . ARG A 1 160 ? -1.252 -7.223 10.773 1.00 90.75 160 ARG A C 1
ATOM 1254 O O . ARG A 1 160 ? -0.369 -8.065 10.676 1.00 90.75 160 ARG A O 1
ATOM 1261 N N . LYS A 1 161 ? -2.522 -7.483 10.446 1.00 91.06 161 LYS A N 1
ATOM 1262 C CA . LYS A 1 161 ? -3.006 -8.786 9.949 1.00 91.06 161 LYS A CA 1
ATOM 1263 C C . LYS A 1 161 ? -2.455 -9.141 8.567 1.00 91.06 161 LYS A C 1
ATOM 1265 O O . LYS A 1 161 ? -2.218 -10.318 8.304 1.00 91.06 161 LYS A O 1
ATOM 1270 N N . VAL A 1 162 ? -2.218 -8.151 7.705 1.00 89.62 162 VAL A N 1
ATOM 1271 C CA . VAL A 1 162 ? -1.516 -8.343 6.425 1.00 89.62 162 VAL A CA 1
ATOM 1272 C C . VAL A 1 162 ? -0.072 -8.789 6.676 1.00 89.62 162 VAL A C 1
ATOM 1274 O O . VAL A 1 162 ? 0.401 -9.717 6.028 1.00 89.62 162 VAL A O 1
ATOM 1277 N N . LEU A 1 163 ? 0.608 -8.206 7.668 1.00 84.44 163 LEU A N 1
ATOM 1278 C CA . LEU A 1 163 ? 1.966 -8.616 8.059 1.00 84.44 163 LEU A CA 1
ATOM 1279 C C . LEU A 1 163 ? 2.008 -9.973 8.780 1.00 84.44 163 LEU A C 1
ATOM 1281 O O . LEU A 1 163 ? 3.019 -10.671 8.722 1.00 84.44 163 LEU A O 1
ATOM 1285 N N . ASP A 1 164 ? 0.930 -10.349 9.470 1.00 76.25 164 ASP A N 1
ATOM 1286 C CA . ASP A 1 164 ? 0.828 -11.588 10.253 1.00 76.25 164 ASP A CA 1
ATOM 1287 C C . ASP A 1 164 ? 0.441 -12.820 9.419 1.00 76.25 164 ASP A C 1
ATOM 1289 O O . ASP A 1 164 ? 0.195 -13.885 9.980 1.00 76.25 164 ASP A O 1
ATOM 1293 N N . LEU A 1 165 ? 0.482 -12.738 8.081 1.00 60.59 165 LEU A N 1
ATOM 1294 C CA . LEU A 1 165 ? 0.376 -13.873 7.139 1.00 60.59 165 LEU A CA 1
ATOM 1295 C C . LEU A 1 165 ? 1.426 -14.992 7.353 1.00 60.59 165 LEU A C 1
ATOM 1297 O O . LEU A 1 165 ? 1.581 -15.890 6.531 1.00 60.59 165 LEU A O 1
ATOM 1301 N N . ARG A 1 166 ? 2.176 -14.946 8.452 1.00 59.34 166 ARG A N 1
ATOM 1302 C CA . ARG A 1 166 ? 3.423 -15.659 8.685 1.00 59.34 166 ARG A CA 1
ATOM 1303 C C . ARG A 1 166 ? 3.417 -16.454 9.984 1.00 59.34 166 ARG A C 1
ATOM 1305 O O . ARG A 1 166 ? 4.480 -16.578 10.589 1.00 59.34 166 ARG A O 1
ATOM 1312 N N . GLY A 1 167 ? 2.268 -17.003 10.388 1.00 47.72 167 GLY A N 1
ATOM 1313 C CA . GLY A 1 167 ? 2.047 -17.786 11.619 1.00 47.72 167 GLY A CA 1
ATOM 1314 C C . GLY A 1 167 ? 3.003 -18.963 11.915 1.00 47.72 167 GLY A C 1
ATOM 1315 O O . GLY A 1 167 ? 2.694 -19.763 12.785 1.00 47.72 167 GLY A O 1
ATOM 1316 N N . LEU A 1 168 ? 4.154 -19.089 11.244 1.00 42.66 168 LEU A N 1
ATOM 1317 C CA . LEU A 1 168 ? 5.155 -20.134 11.452 1.00 42.66 168 LEU A CA 1
ATOM 1318 C C . LEU A 1 168 ? 6.645 -19.724 11.336 1.00 42.66 168 LEU A C 1
ATOM 1320 O O . LEU A 1 168 ? 7.496 -20.577 11.547 1.00 42.66 168 LEU A O 1
ATOM 1324 N N . TRP A 1 169 ? 7.022 -18.467 11.057 1.00 45.34 169 TRP A N 1
ATOM 1325 C CA . TRP A 1 169 ? 8.447 -18.092 10.837 1.00 45.34 169 TRP A CA 1
ATOM 1326 C C . TRP A 1 169 ? 9.005 -17.089 11.866 1.00 45.34 169 TRP A C 1
ATOM 1328 O O . TRP A 1 169 ? 9.793 -16.202 11.538 1.00 45.34 169 TRP A O 1
ATOM 1338 N N . GLY A 1 170 ? 8.550 -17.190 13.116 1.00 42.09 170 GLY A N 1
ATOM 1339 C CA . GLY A 1 170 ? 8.688 -16.152 14.143 1.00 42.09 170 GLY A CA 1
ATOM 1340 C C . GLY A 1 170 ? 9.980 -16.092 14.969 1.00 42.09 170 GLY A C 1
ATOM 1341 O O . GLY A 1 170 ? 9.974 -15.349 15.943 1.00 42.09 170 GLY A O 1
ATOM 1342 N N . ILE A 1 171 ? 11.056 -16.833 14.663 1.00 47.53 171 ILE A N 1
ATOM 1343 C CA . ILE A 1 171 ? 12.185 -16.966 15.620 1.00 47.53 171 ILE A CA 1
ATOM 1344 C C . ILE A 1 17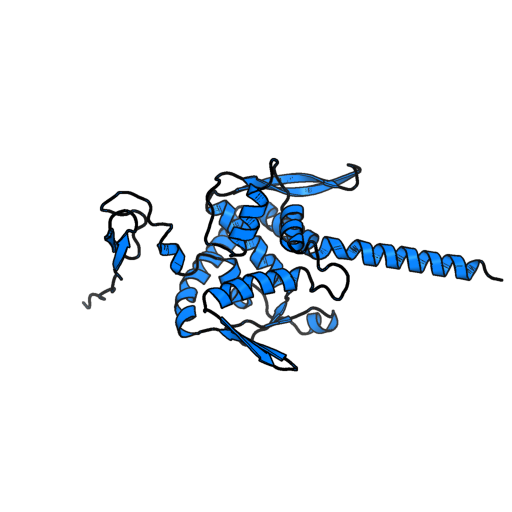1 ? 13.562 -16.518 15.074 1.00 47.53 171 ILE A C 1
ATOM 1346 O O . ILE A 1 171 ? 14.433 -16.180 15.866 1.00 47.53 171 ILE A O 1
ATOM 1350 N N . PHE A 1 172 ? 13.775 -16.365 13.760 1.00 46.34 172 PHE A N 1
ATOM 1351 C CA . PHE A 1 172 ? 15.102 -15.999 13.226 1.00 46.34 172 PHE A CA 1
ATOM 1352 C C . PHE A 1 172 ? 15.025 -14.983 12.070 1.00 46.34 172 PHE A C 1
ATOM 1354 O O . PHE A 1 172 ? 14.641 -15.328 10.957 1.00 46.34 172 PHE A O 1
ATOM 1361 N N . GLY A 1 173 ? 15.407 -13.721 12.319 1.00 52.59 173 GLY A N 1
ATOM 1362 C CA . GLY A 1 173 ? 15.761 -12.755 11.260 1.00 52.59 173 GLY A CA 1
ATOM 1363 C C . GLY A 1 173 ? 14.610 -12.185 10.415 1.00 52.59 173 GLY A C 1
ATOM 1364 O O . GLY A 1 173 ? 14.725 -12.105 9.193 1.00 52.59 173 GLY A O 1
ATOM 1365 N N . LEU A 1 174 ? 13.492 -11.793 11.036 1.00 56.28 174 LEU A N 1
ATOM 1366 C CA . LEU A 1 174 ? 12.320 -11.277 10.315 1.00 56.28 174 LEU A CA 1
ATOM 1367 C C . LEU A 1 174 ? 12.638 -10.006 9.489 1.00 56.28 174 LEU A C 1
ATOM 1369 O O . LEU A 1 174 ? 13.190 -9.047 10.036 1.00 56.28 174 LEU A O 1
ATOM 1373 N N . PRO A 1 175 ? 12.246 -9.954 8.198 1.00 61.31 175 PRO A N 1
ATOM 1374 C CA . PRO A 1 175 ? 12.243 -8.711 7.435 1.00 61.31 175 PRO A CA 1
ATOM 1375 C C . PRO A 1 175 ? 11.336 -7.676 8.116 1.00 61.31 175 PRO A C 1
ATOM 1377 O O . PRO A 1 175 ? 10.333 -8.030 8.742 1.00 61.31 175 PRO A O 1
ATOM 1380 N N . SER A 1 176 ? 11.686 -6.393 7.994 1.00 79.19 176 SER A N 1
ATOM 1381 C CA . SER A 1 176 ? 10.834 -5.286 8.444 1.00 79.19 176 SER A CA 1
ATOM 1382 C C . SER A 1 176 ? 9.438 -5.404 7.826 1.00 79.19 176 SER A C 1
ATOM 1384 O O . SER A 1 176 ? 9.293 -5.901 6.707 1.00 79.19 176 SER A O 1
ATOM 1386 N N . GLY A 1 177 ? 8.407 -4.914 8.525 1.00 84.25 177 GLY A N 1
ATOM 1387 C CA . GLY A 1 177 ? 7.040 -4.909 7.991 1.00 84.25 177 GLY A CA 1
ATOM 1388 C C . GLY A 1 177 ? 6.958 -4.245 6.611 1.00 84.25 177 GLY A C 1
ATOM 1389 O O . GLY A 1 177 ? 6.291 -4.753 5.715 1.00 84.25 177 GLY A O 1
ATOM 1390 N N . SER A 1 178 ? 7.738 -3.181 6.397 1.00 89.31 178 SER A N 1
ATOM 1391 C CA . SER A 1 178 ? 7.911 -2.540 5.091 1.00 89.31 178 SER A CA 1
ATOM 1392 C C . SER A 1 178 ? 8.437 -3.506 4.022 1.00 89.31 178 SER A C 1
ATOM 1394 O O . SER A 1 178 ? 7.802 -3.681 2.986 1.00 89.31 178 SER A O 1
ATOM 1396 N N . SER A 1 179 ? 9.541 -4.206 4.293 1.00 90.38 179 SER A N 1
ATOM 1397 C CA . SER A 1 179 ? 10.157 -5.163 3.368 1.00 90.38 179 SER A CA 1
ATOM 1398 C C . SER A 1 179 ? 9.206 -6.307 3.001 1.00 90.38 179 SER A C 1
ATOM 1400 O O . SER A 1 179 ? 9.211 -6.766 1.858 1.00 90.38 179 SER A O 1
ATOM 1402 N N . PHE A 1 180 ? 8.338 -6.727 3.928 1.00 90.88 180 PHE A N 1
ATOM 1403 C CA . PHE A 1 180 ? 7.294 -7.709 3.637 1.00 90.88 180 PHE A CA 1
ATOM 1404 C C . PHE A 1 180 ? 6.279 -7.191 2.611 1.00 90.88 180 PHE A C 1
ATOM 1406 O O . PHE A 1 180 ? 6.003 -7.895 1.641 1.00 90.88 180 PHE A O 1
ATOM 1413 N N . ILE A 1 181 ? 5.765 -5.966 2.782 1.00 93.81 181 ILE A N 1
ATOM 1414 C CA . ILE A 1 181 ? 4.832 -5.354 1.820 1.00 93.81 181 ILE A CA 1
ATOM 1415 C C . ILE A 1 181 ? 5.478 -5.257 0.436 1.00 93.81 181 ILE A C 1
ATOM 1417 O O . ILE A 1 181 ? 4.883 -5.691 -0.550 1.00 93.81 181 ILE A O 1
ATOM 1421 N N . LEU A 1 182 ? 6.722 -4.774 0.363 1.00 94.88 182 LEU A N 1
ATOM 1422 C CA . LEU A 1 182 ? 7.456 -4.709 -0.900 1.00 94.88 182 LEU A CA 1
ATOM 1423 C C . LEU A 1 182 ? 7.616 -6.094 -1.530 1.00 94.88 182 LEU A C 1
ATOM 1425 O O . LEU A 1 182 ? 7.404 -6.252 -2.729 1.00 94.88 182 LEU A O 1
ATOM 1429 N N . LYS A 1 183 ? 7.967 -7.114 -0.738 1.00 93.94 183 LYS A N 1
ATOM 1430 C CA . LYS A 1 183 ? 8.148 -8.478 -1.245 1.00 93.94 183 LYS A CA 1
ATOM 1431 C C . LYS A 1 183 ? 6.835 -9.097 -1.727 1.00 93.94 183 LYS A C 1
ATOM 1433 O O . LYS A 1 183 ? 6.862 -9.867 -2.689 1.00 93.94 183 LYS A O 1
ATOM 1438 N N . LEU A 1 184 ? 5.710 -8.774 -1.091 1.00 93.25 184 LEU A N 1
ATOM 1439 C CA . LEU A 1 184 ? 4.384 -9.217 -1.518 1.00 93.25 184 LEU A CA 1
ATOM 1440 C C . LEU A 1 184 ? 4.054 -8.659 -2.911 1.00 93.25 184 LEU A C 1
ATOM 1442 O O . LEU A 1 184 ? 3.751 -9.432 -3.818 1.00 93.25 184 LEU A O 1
ATOM 1446 N N . VAL A 1 185 ? 4.213 -7.345 -3.105 1.00 95.19 185 VAL A N 1
ATOM 1447 C CA . VAL A 1 185 ? 3.969 -6.687 -4.400 1.00 95.19 185 VAL A CA 1
ATOM 1448 C C . VAL A 1 185 ? 4.973 -7.145 -5.466 1.00 95.19 185 VAL A C 1
ATOM 1450 O O . VAL A 1 185 ? 4.589 -7.412 -6.602 1.00 95.19 185 VAL A O 1
ATOM 1453 N N . GLU A 1 186 ? 6.244 -7.330 -5.103 1.00 95.31 186 GLU A N 1
ATOM 1454 C CA . GLU A 1 186 ? 7.265 -7.901 -5.991 1.00 95.31 186 GLU A CA 1
ATOM 1455 C C . GLU A 1 186 ? 6.874 -9.305 -6.469 1.00 95.31 186 GLU A C 1
ATOM 1457 O O . GLU A 1 186 ? 6.970 -9.614 -7.652 1.00 95.31 186 GLU A O 1
ATOM 1462 N N . THR A 1 187 ? 6.413 -10.167 -5.560 1.00 93.62 187 THR A N 1
ATOM 1463 C CA . THR A 1 187 ? 6.015 -11.542 -5.902 1.00 93.62 187 THR A CA 1
ATOM 1464 C C . THR A 1 187 ? 4.815 -11.538 -6.847 1.00 93.62 187 THR A C 1
ATOM 1466 O O . THR A 1 187 ? 4.792 -12.299 -7.815 1.00 93.62 187 THR A O 1
ATOM 1469 N N . TYR A 1 188 ? 3.856 -10.641 -6.612 1.00 93.38 188 TYR A N 1
ATOM 1470 C CA . TYR A 1 188 ? 2.726 -10.417 -7.507 1.00 93.38 188 TYR A CA 1
ATOM 1471 C C . TYR A 1 188 ? 3.181 -9.989 -8.915 1.00 93.38 188 TYR A C 1
ATOM 1473 O O . TYR A 1 188 ? 2.830 -10.636 -9.904 1.00 93.38 188 TYR A O 1
ATOM 1481 N N . LEU A 1 189 ? 4.023 -8.955 -9.011 1.00 93.62 189 LEU A N 1
ATOM 1482 C CA . LEU A 1 189 ? 4.552 -8.445 -10.281 1.00 93.62 189 LEU A CA 1
ATOM 1483 C C . LEU A 1 189 ? 5.399 -9.484 -11.027 1.00 93.62 189 LEU A C 1
ATOM 1485 O O . LEU A 1 189 ? 5.298 -9.596 -12.250 1.00 93.62 189 LEU A O 1
ATOM 1489 N N . ALA A 1 190 ? 6.202 -10.267 -10.303 1.00 94.12 190 ALA A N 1
ATOM 1490 C CA . ALA A 1 190 ? 7.013 -11.337 -10.873 1.00 94.12 190 ALA A CA 1
ATOM 1491 C C . ALA A 1 190 ? 6.137 -12.469 -11.426 1.00 94.12 190 ALA A C 1
ATOM 1493 O O . ALA A 1 190 ? 6.356 -12.915 -12.549 1.00 94.12 190 ALA A O 1
ATOM 1494 N N . ARG A 1 191 ? 5.088 -12.880 -10.695 1.00 92.25 191 ARG A N 1
ATOM 1495 C CA . ARG A 1 191 ? 4.116 -13.888 -11.160 1.00 92.25 191 ARG A CA 1
ATOM 1496 C C . ARG A 1 191 ? 3.398 -13.444 -12.435 1.00 92.25 191 ARG A C 1
ATOM 1498 O O . ARG A 1 191 ? 3.127 -14.266 -13.302 1.00 92.25 191 ARG A O 1
ATOM 1505 N N . LYS A 1 192 ? 3.107 -12.148 -12.568 1.00 89.12 192 LYS A N 1
ATOM 1506 C CA . LYS A 1 192 ? 2.514 -11.568 -13.784 1.00 89.12 192 LYS A CA 1
ATOM 1507 C C . LYS A 1 192 ? 3.541 -11.329 -14.906 1.00 89.12 192 LYS A C 1
ATOM 1509 O O . LYS A 1 192 ? 3.161 -11.021 -16.038 1.00 89.12 192 LYS A O 1
ATOM 1514 N N . GLY A 1 193 ? 4.831 -11.499 -14.616 1.00 91.62 193 GLY A N 1
ATOM 1515 C CA . GLY A 1 193 ? 5.946 -11.353 -15.549 1.00 91.62 193 GLY A CA 1
ATOM 1516 C C . GLY A 1 193 ? 6.281 -9.905 -15.916 1.00 91.62 193 GLY A C 1
ATOM 1517 O O . GLY A 1 193 ? 6.834 -9.683 -16.987 1.00 91.62 193 GLY A O 1
ATOM 1518 N N . PHE A 1 194 ? 5.916 -8.928 -15.082 1.00 92.25 194 PHE A N 1
ATOM 1519 C CA . PHE A 1 194 ? 6.293 -7.520 -15.287 1.00 92.25 194 PHE A CA 1
ATOM 1520 C C . PHE A 1 194 ? 7.701 -7.215 -14.788 1.00 92.25 194 PHE A C 1
ATOM 1522 O O . PHE A 1 194 ? 8.333 -6.268 -15.239 1.00 92.25 194 PHE A O 1
ATOM 1529 N N . ILE A 1 195 ? 8.191 -8.012 -13.843 1.00 95.31 195 ILE A N 1
ATOM 1530 C CA . ILE A 1 195 ? 9.553 -7.904 -13.337 1.00 95.31 195 ILE A CA 1
ATOM 1531 C C . ILE A 1 195 ? 10.204 -9.280 -13.314 1.00 95.31 195 ILE A C 1
ATOM 1533 O O . ILE A 1 195 ? 9.538 -10.304 -13.144 1.00 95.31 195 ILE A O 1
ATOM 1537 N N . ARG A 1 196 ? 11.527 -9.292 -13.428 1.00 96.19 196 ARG A N 1
ATOM 1538 C CA . ARG A 1 196 ? 12.374 -10.458 -13.187 1.00 96.19 196 ARG A CA 1
ATOM 1539 C C . ARG A 1 196 ? 13.266 -10.171 -11.992 1.00 96.19 196 ARG A C 1
ATOM 1541 O O . ARG A 1 196 ? 13.772 -9.063 -11.828 1.00 96.19 196 ARG A O 1
ATOM 1548 N N . VAL A 1 197 ? 13.434 -11.170 -11.136 1.00 94.38 197 VAL A N 1
ATOM 1549 C CA . VAL A 1 197 ? 14.298 -11.076 -9.960 1.00 94.38 197 VAL A CA 1
ATOM 1550 C C . VAL A 1 197 ? 15.528 -11.925 -10.223 1.00 94.38 197 VAL A C 1
ATOM 1552 O O . VAL A 1 197 ? 15.446 -13.148 -10.255 1.00 94.38 197 VAL A O 1
ATOM 1555 N N . GLU A 1 198 ? 16.664 -11.268 -10.401 1.00 93.56 198 GLU A N 1
ATOM 1556 C CA . GLU A 1 198 ? 17.964 -11.911 -10.525 1.00 93.56 198 GLU A CA 1
ATOM 1557 C C . GLU A 1 198 ? 18.631 -11.924 -9.150 1.00 93.56 198 GLU A C 1
ATOM 1559 O O . GLU A 1 198 ? 18.908 -10.880 -8.552 1.00 93.56 198 GLU A O 1
ATOM 1564 N N . SER A 1 199 ? 18.867 -13.116 -8.610 1.00 89.88 199 SER A N 1
ATOM 1565 C CA . SER A 1 199 ? 19.601 -13.294 -7.359 1.00 89.88 199 SER A CA 1
ATOM 1566 C C . SER A 1 199 ? 21.023 -13.756 -7.646 1.00 89.88 199 SER A C 1
ATOM 1568 O O . SER A 1 199 ? 21.229 -14.813 -8.236 1.00 89.88 199 SER A O 1
ATOM 1570 N N . SER A 1 200 ? 21.997 -12.984 -7.177 1.00 88.44 200 SER A N 1
ATOM 1571 C CA . SER A 1 200 ? 23.400 -13.387 -7.060 1.00 88.44 200 SER A CA 1
ATOM 1572 C C . SER A 1 200 ? 23.745 -13.663 -5.593 1.00 88.44 200 SER A C 1
ATOM 1574 O O . SER A 1 200 ? 23.002 -13.261 -4.696 1.00 88.44 200 SER A O 1
ATOM 1576 N N . ILE A 1 201 ? 24.895 -14.302 -5.342 1.00 86.06 201 ILE A N 1
ATOM 1577 C CA . ILE A 1 201 ? 25.391 -14.626 -3.987 1.00 86.06 201 ILE A CA 1
ATOM 1578 C C . ILE A 1 201 ? 25.427 -13.385 -3.076 1.00 86.06 201 ILE A C 1
ATOM 1580 O O . ILE A 1 201 ? 25.156 -13.489 -1.883 1.00 86.06 201 ILE A O 1
ATOM 1584 N N . PHE A 1 202 ? 25.718 -12.207 -3.638 1.00 84.31 202 PHE A N 1
ATOM 1585 C CA . PHE A 1 202 ? 25.936 -10.975 -2.872 1.00 84.31 202 PHE A CA 1
ATOM 1586 C C . PHE A 1 202 ? 24.870 -9.899 -3.083 1.00 84.31 202 PHE A C 1
ATOM 1588 O O . PHE A 1 202 ? 24.834 -8.918 -2.345 1.00 84.31 202 PHE A O 1
ATOM 1595 N N . SER A 1 203 ? 24.013 -10.035 -4.095 1.00 86.12 203 SER A N 1
ATOM 1596 C CA . SER A 1 203 ? 23.041 -8.993 -4.420 1.00 86.12 203 SER A CA 1
ATOM 1597 C C . SER A 1 203 ? 21.798 -9.544 -5.099 1.00 86.12 203 SER A C 1
ATOM 1599 O O . SER A 1 203 ? 21.848 -10.490 -5.885 1.00 86.12 203 SER A O 1
ATOM 1601 N N . LYS A 1 204 ? 20.669 -8.906 -4.813 1.00 90.50 204 LYS A N 1
ATOM 1602 C CA . LYS A 1 204 ? 19.406 -9.138 -5.499 1.00 90.50 204 LYS A CA 1
ATOM 1603 C C . LYS A 1 204 ? 19.132 -7.940 -6.400 1.00 90.50 204 LYS A C 1
ATOM 1605 O O . LYS A 1 204 ? 19.066 -6.815 -5.909 1.00 90.50 204 LYS A O 1
ATOM 1610 N N . LYS A 1 205 ? 18.953 -8.183 -7.695 1.00 91.62 205 LYS A N 1
ATOM 1611 C CA . LYS A 1 205 ? 18.59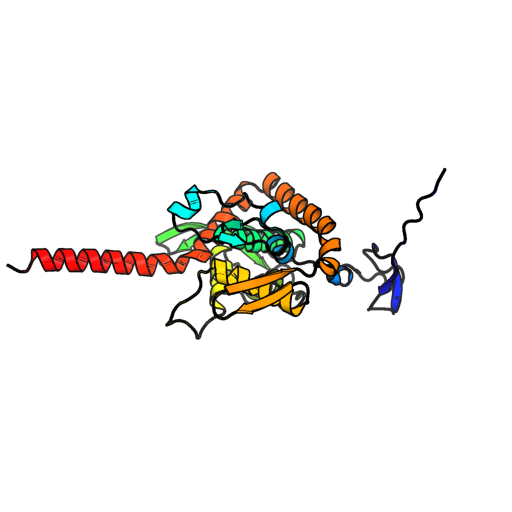5 -7.170 -8.687 1.00 91.62 205 LYS A CA 1
ATOM 1612 C C . LYS A 1 205 ? 17.184 -7.451 -9.193 1.00 91.62 205 LYS A C 1
ATOM 1614 O O . LYS A 1 205 ? 16.862 -8.573 -9.566 1.00 91.62 205 LYS A O 1
ATOM 1619 N N . VAL A 1 206 ? 16.334 -6.433 -9.172 1.00 94.69 206 VAL A N 1
ATOM 1620 C CA . VAL A 1 206 ? 14.995 -6.484 -9.768 1.00 94.69 206 VAL A CA 1
ATOM 1621 C C . VAL A 1 206 ? 15.068 -5.734 -11.091 1.00 94.69 206 VAL A C 1
ATOM 1623 O O . VAL A 1 206 ? 15.576 -4.615 -11.123 1.00 94.69 206 VAL A O 1
ATOM 1626 N N . ILE A 1 207 ? 14.620 -6.366 -12.172 1.00 94.75 207 ILE A N 1
ATOM 1627 C CA . ILE A 1 207 ? 14.647 -5.813 -13.528 1.00 94.75 207 ILE A CA 1
ATOM 1628 C C . ILE A 1 207 ? 13.212 -5.722 -14.032 1.00 94.75 207 ILE A C 1
ATOM 1630 O O . ILE A 1 207 ? 12.507 -6.731 -14.069 1.00 94.75 207 ILE A O 1
ATOM 1634 N N . ALA A 1 208 ? 12.786 -4.515 -14.393 1.00 94.19 208 ALA A N 1
ATOM 1635 C CA . ALA A 1 208 ? 11.512 -4.260 -15.048 1.00 94.19 208 ALA A CA 1
ATOM 1636 C C . ALA A 1 208 ? 11.536 -4.729 -16.513 1.00 94.19 208 ALA A C 1
ATOM 1638 O O . ALA A 1 208 ? 12.528 -4.545 -17.215 1.00 94.19 208 ALA A O 1
ATOM 1639 N N . ASP A 1 209 ? 10.442 -5.336 -16.969 1.00 93.62 209 ASP A N 1
ATOM 1640 C CA . ASP A 1 209 ? 10.190 -5.598 -18.386 1.00 93.62 209 ASP A CA 1
ATOM 1641 C C . ASP A 1 209 ? 9.611 -4.323 -19.026 1.00 93.62 209 ASP A C 1
ATOM 1643 O O . ASP A 1 209 ? 8.411 -4.050 -18.930 1.00 93.62 209 ASP A O 1
ATOM 1647 N N . GLU A 1 210 ? 10.491 -3.494 -19.597 1.00 91.62 210 GLU A N 1
ATOM 1648 C CA . GLU A 1 210 ? 10.153 -2.161 -20.123 1.00 91.62 210 GLU A CA 1
ATOM 1649 C C . GLU A 1 210 ? 9.058 -2.206 -21.196 1.00 91.62 210 GLU A C 1
ATOM 1651 O O . GLU A 1 210 ? 8.156 -1.365 -21.184 1.00 91.62 210 GLU A O 1
ATOM 1656 N N . ASP A 1 211 ? 9.071 -3.216 -22.069 1.00 87.38 211 ASP A N 1
ATOM 1657 C CA . ASP A 1 211 ? 8.069 -3.362 -23.129 1.00 87.38 211 ASP A CA 1
ATOM 1658 C C . ASP A 1 211 ? 6.673 -3.531 -22.521 1.00 87.38 211 ASP A C 1
ATOM 1660 O O . ASP A 1 211 ? 5.712 -2.874 -22.937 1.00 87.38 211 ASP A O 1
ATOM 1664 N N . ARG A 1 212 ? 6.566 -4.347 -21.466 1.00 86.12 212 ARG A N 1
ATOM 1665 C CA . ARG A 1 212 ? 5.297 -4.611 -20.771 1.00 86.12 212 ARG A CA 1
ATOM 1666 C C . ARG A 1 212 ? 4.861 -3.474 -19.851 1.00 86.12 212 ARG A C 1
ATOM 1668 O O . ARG A 1 212 ? 3.662 -3.300 -19.642 1.00 86.12 212 ARG A O 1
ATOM 1675 N N . ILE A 1 213 ? 5.808 -2.722 -19.294 1.00 87.94 213 ILE A N 1
ATOM 1676 C CA . ILE A 1 213 ? 5.548 -1.643 -18.329 1.00 87.94 213 ILE A CA 1
ATOM 1677 C C . ILE A 1 213 ? 5.313 -0.290 -19.014 1.00 87.94 213 ILE A C 1
ATOM 1679 O O . ILE A 1 213 ? 4.676 0.590 -18.431 1.00 87.94 213 ILE A O 1
ATOM 1683 N N . SER A 1 214 ? 5.748 -0.118 -20.265 1.00 84.44 214 SER A N 1
ATOM 1684 C CA . SER A 1 214 ? 5.600 1.125 -21.039 1.00 84.44 214 SER A CA 1
ATOM 1685 C C . SER A 1 214 ? 4.169 1.694 -21.029 1.00 84.44 214 SER A C 1
ATOM 1687 O O . SER A 1 214 ? 3.978 2.910 -20.925 1.00 84.44 214 SER A O 1
ATOM 1689 N N . GLY A 1 215 ? 3.156 0.819 -21.046 1.00 80.38 215 GLY A N 1
ATOM 1690 C CA . GLY A 1 215 ? 1.740 1.187 -21.005 1.00 80.38 215 GLY A CA 1
ATOM 1691 C C . GLY A 1 215 ? 1.274 1.832 -19.693 1.00 80.38 215 GLY A C 1
ATOM 1692 O O . GLY A 1 215 ? 0.347 2.644 -19.722 1.00 80.38 215 GLY A O 1
ATOM 1693 N N . PHE A 1 216 ? 1.946 1.550 -18.573 1.00 86.44 216 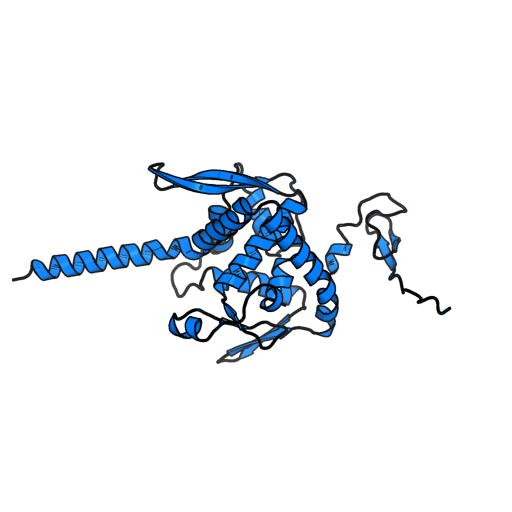PHE A N 1
ATOM 1694 C CA . PHE A 1 216 ? 1.516 1.946 -17.224 1.00 86.44 216 PHE A CA 1
ATOM 1695 C C . PHE A 1 216 ? 1.730 3.420 -16.898 1.00 86.44 216 PHE A C 1
ATOM 1697 O O . PHE A 1 216 ? 1.184 3.927 -15.917 1.00 86.44 216 PHE A O 1
ATOM 1704 N N . ARG A 1 217 ? 2.482 4.157 -17.724 1.00 82.06 217 ARG A N 1
ATOM 1705 C CA . ARG A 1 217 ? 2.665 5.604 -17.520 1.00 82.06 217 ARG A CA 1
ATOM 1706 C C . ARG A 1 217 ? 1.341 6.368 -17.558 1.00 82.06 217 ARG A C 1
ATOM 1708 O O . ARG A 1 217 ? 1.218 7.381 -16.878 1.00 82.06 217 ARG A O 1
ATOM 1715 N N . ARG A 1 218 ? 0.350 5.884 -18.316 1.00 79.31 218 ARG A N 1
ATOM 1716 C CA . ARG A 1 218 ? -0.998 6.474 -18.332 1.00 79.31 218 ARG A CA 1
ATOM 1717 C C . ARG A 1 218 ? -1.752 6.198 -17.032 1.00 79.31 218 ARG A C 1
ATOM 1719 O O . ARG A 1 218 ? -2.369 7.107 -16.484 1.00 79.31 218 ARG A O 1
ATOM 1726 N N . ASP A 1 219 ? -1.634 4.984 -16.504 1.00 85.50 219 ASP A N 1
ATOM 1727 C CA . ASP A 1 219 ? -2.313 4.572 -15.270 1.00 85.50 219 ASP A CA 1
ATOM 1728 C C . ASP A 1 219 ? -1.732 5.272 -14.032 1.00 85.50 219 ASP A C 1
ATOM 1730 O O . ASP A 1 219 ? -2.450 5.565 -13.073 1.00 85.50 219 ASP A O 1
ATOM 1734 N N . LEU A 1 220 ? -0.445 5.635 -14.087 1.00 89.69 220 LEU A N 1
ATOM 1735 C CA . LEU A 1 220 ? 0.232 6.433 -13.068 1.00 89.69 220 LEU A CA 1
ATOM 1736 C C . LEU A 1 220 ? -0.509 7.746 -12.773 1.00 89.69 220 LEU A C 1
ATOM 1738 O O . LEU A 1 220 ? -0.676 8.115 -11.609 1.00 89.69 220 LEU A O 1
ATOM 1742 N N . GLU A 1 221 ? -0.962 8.449 -13.814 1.00 86.88 221 GLU A N 1
ATOM 1743 C CA . GLU A 1 221 ? -1.661 9.725 -13.645 1.00 86.88 221 GLU A CA 1
ATOM 1744 C C . GLU A 1 221 ? -3.050 9.532 -13.025 1.00 86.88 221 GLU A C 1
ATOM 1746 O O . GLU A 1 221 ? -3.490 10.344 -12.206 1.00 86.88 221 GLU A O 1
ATOM 1751 N N . GLY A 1 222 ? -3.697 8.400 -13.321 1.00 88.31 222 GLY A N 1
ATOM 1752 C CA . GLY A 1 222 ? -4.929 7.978 -12.660 1.00 88.31 222 GLY A CA 1
ATOM 1753 C C . GLY A 1 222 ? -4.735 7.783 -11.155 1.00 88.31 222 GLY A C 1
ATOM 1754 O O . GLY A 1 222 ? -5.499 8.329 -10.358 1.00 88.31 222 GLY A O 1
ATOM 1755 N N . VAL A 1 223 ? -3.673 7.080 -10.745 1.00 92.25 223 VAL A N 1
ATOM 1756 C CA . VAL A 1 223 ? -3.354 6.872 -9.320 1.00 92.25 223 VAL A CA 1
ATOM 1757 C C . VAL A 1 223 ? -2.962 8.178 -8.623 1.00 92.25 223 VAL A C 1
ATOM 1759 O O . VAL A 1 223 ? -3.394 8.428 -7.497 1.00 92.25 223 VAL A O 1
ATOM 1762 N N . LYS A 1 224 ? -2.190 9.054 -9.277 1.00 93.62 224 LYS A N 1
ATOM 1763 C CA . LYS A 1 224 ? -1.878 10.386 -8.729 1.00 93.62 224 LYS A CA 1
ATOM 1764 C C . LYS A 1 224 ? -3.138 11.208 -8.512 1.00 93.62 224 LYS A C 1
ATOM 1766 O O . LYS A 1 224 ? -3.332 11.753 -7.428 1.00 93.62 224 LYS A O 1
ATOM 1771 N N . THR A 1 225 ? -4.005 11.262 -9.518 1.00 90.62 225 THR A N 1
ATOM 1772 C CA . THR A 1 225 ? -5.274 11.990 -9.447 1.00 90.62 225 THR A CA 1
ATOM 1773 C C . THR A 1 225 ? -6.160 11.436 -8.335 1.00 90.62 225 THR A C 1
ATOM 1775 O O . THR A 1 225 ? -6.690 12.214 -7.542 1.00 90.62 225 THR A O 1
ATOM 1778 N N . LEU A 1 226 ? -6.255 10.108 -8.208 1.00 92.75 226 LEU A N 1
ATOM 1779 C CA . LEU A 1 226 ? -6.956 9.427 -7.117 1.00 92.75 226 LEU A CA 1
ATOM 1780 C C . LEU A 1 226 ? -6.447 9.900 -5.747 1.00 92.75 226 LEU A C 1
ATOM 1782 O O . LEU A 1 226 ? -7.229 10.365 -4.918 1.00 92.75 226 LEU A O 1
ATOM 1786 N N . LEU A 1 227 ? -5.133 9.831 -5.521 1.00 95.38 227 LEU A N 1
ATOM 1787 C CA . LEU A 1 227 ? -4.515 10.207 -4.249 1.00 95.38 227 LEU A CA 1
ATOM 1788 C C . LEU A 1 227 ? -4.660 11.698 -3.940 1.00 95.38 227 LEU A C 1
ATOM 1790 O O . LEU A 1 227 ? -4.968 12.064 -2.804 1.00 95.38 227 LEU A O 1
ATOM 1794 N N . LEU A 1 228 ? -4.463 12.565 -4.934 1.00 94.81 228 LEU A N 1
ATOM 1795 C CA . LEU A 1 228 ? -4.582 14.013 -4.775 1.00 94.81 228 LEU A CA 1
ATOM 1796 C C . LEU A 1 228 ? -6.023 14.429 -4.476 1.00 94.81 228 LEU A C 1
ATOM 1798 O O . LEU A 1 228 ? -6.246 15.209 -3.548 1.00 94.81 228 LEU A O 1
ATOM 1802 N N . ASN A 1 229 ? -6.995 13.888 -5.212 1.00 93.75 229 ASN A N 1
ATOM 1803 C CA . ASN A 1 229 ? -8.411 14.160 -4.976 1.00 93.75 229 ASN A CA 1
ATOM 1804 C C . ASN A 1 229 ? -8.839 13.648 -3.604 1.00 93.75 229 ASN A C 1
ATOM 1806 O O . ASN A 1 229 ? -9.454 14.388 -2.836 1.00 93.75 229 ASN A O 1
ATOM 1810 N N . PHE A 1 230 ? -8.440 12.425 -3.246 1.00 95.31 230 PHE A N 1
ATOM 1811 C CA . PHE A 1 230 ? -8.744 11.871 -1.935 1.00 95.31 230 PHE A CA 1
ATOM 1812 C C . PHE A 1 230 ? -8.161 12.727 -0.810 1.00 95.31 230 PHE A C 1
ATOM 1814 O O . PHE A 1 230 ? -8.879 13.080 0.125 1.00 95.31 230 PHE A O 1
ATOM 1821 N N . ARG A 1 231 ? -6.880 13.106 -0.910 1.00 96.62 231 ARG A N 1
ATOM 1822 C CA . ARG A 1 231 ? -6.201 13.956 0.076 1.00 96.62 231 ARG A CA 1
ATOM 1823 C C . ARG A 1 231 ? -6.860 15.328 0.194 1.00 96.62 231 ARG A C 1
ATOM 1825 O O . ARG A 1 231 ? -6.988 15.828 1.306 1.00 96.62 231 ARG A O 1
ATOM 1832 N N . ARG A 1 232 ? -7.280 15.934 -0.921 1.00 96.81 232 ARG A N 1
ATOM 1833 C CA . ARG A 1 232 ? -7.946 17.245 -0.931 1.00 96.81 232 ARG A CA 1
ATOM 1834 C C . ARG A 1 232 ? -9.311 17.185 -0.244 1.00 96.81 232 ARG A C 1
ATOM 1836 O O . ARG A 1 232 ? -9.603 18.039 0.583 1.00 96.81 232 ARG A O 1
ATOM 1843 N N . THR A 1 233 ? -10.113 16.167 -0.549 1.00 95.81 233 THR A N 1
ATOM 1844 C CA . THR A 1 233 ? -11.485 16.034 -0.030 1.00 95.81 233 THR A CA 1
ATOM 1845 C C . THR A 1 233 ? -11.534 15.434 1.379 1.00 95.81 233 THR A C 1
ATOM 1847 O O . THR A 1 233 ? -12.460 15.700 2.137 1.00 95.81 233 THR A O 1
ATOM 1850 N N . ASN A 1 234 ? -10.537 14.631 1.763 1.00 96.50 234 ASN A N 1
ATOM 1851 C CA . ASN A 1 234 ? -10.523 13.860 3.008 1.00 96.50 234 ASN A CA 1
ATOM 1852 C C . ASN A 1 234 ? -9.201 14.035 3.784 1.00 96.50 234 ASN A C 1
ATOM 1854 O O . ASN A 1 234 ? -8.652 13.053 4.285 1.00 96.50 234 ASN A O 1
ATOM 1858 N N . ALA A 1 235 ? -8.670 15.258 3.89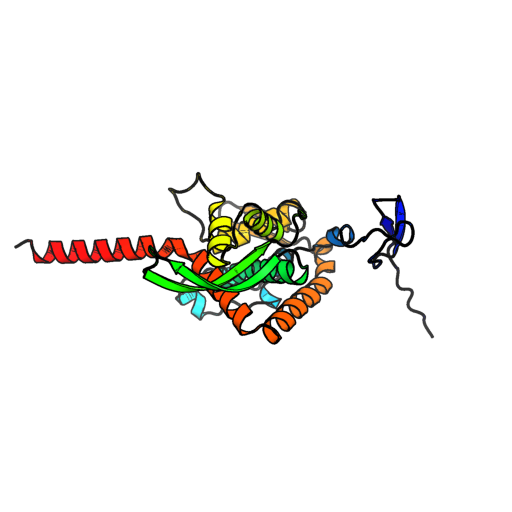0 1.00 96.50 235 ALA A N 1
ATOM 1859 C CA . ALA A 1 235 ? -7.329 15.520 4.436 1.00 96.50 235 ALA A CA 1
ATOM 1860 C C . ALA A 1 235 ? -7.062 14.856 5.802 1.00 96.50 235 ALA A C 1
ATOM 1862 O O . ALA A 1 235 ? -6.061 14.154 5.961 1.00 96.50 235 ALA A O 1
ATOM 1863 N N . LEU A 1 236 ? -7.983 15.014 6.762 1.00 96.50 236 LEU A N 1
ATOM 1864 C CA . LEU A 1 236 ? -7.854 14.420 8.097 1.00 96.50 236 LEU A CA 1
ATOM 1865 C C . LEU A 1 236 ? -7.852 12.887 8.043 1.00 96.50 236 LEU A C 1
ATOM 1867 O O . LEU A 1 236 ? -7.026 12.238 8.678 1.00 96.50 236 LEU A O 1
ATOM 1871 N N . LEU A 1 237 ? -8.759 12.298 7.265 1.00 96.62 237 LEU A N 1
ATOM 1872 C CA . LEU A 1 237 ? -8.838 10.850 7.119 1.00 96.62 237 LEU A CA 1
ATOM 1873 C C . LEU A 1 237 ? -7.589 10.289 6.430 1.00 96.62 237 LEU A C 1
ATOM 1875 O O . LEU A 1 237 ? -7.057 9.285 6.887 1.00 96.62 237 LEU A O 1
ATOM 1879 N N . PHE A 1 238 ? -7.087 10.953 5.385 1.00 97.19 238 PHE A N 1
ATOM 1880 C CA . PHE A 1 238 ? -5.844 10.578 4.710 1.00 97.19 238 PHE A CA 1
ATOM 1881 C C . PHE A 1 238 ? -4.664 10.562 5.688 1.00 97.19 238 PHE A C 1
ATOM 1883 O O . PHE A 1 238 ? -3.950 9.566 5.770 1.00 97.19 238 PHE A O 1
ATOM 1890 N N . GLN A 1 239 ? -4.503 11.618 6.491 1.00 96.69 239 GLN A N 1
ATOM 1891 C CA . GLN A 1 239 ? -3.465 11.668 7.521 1.00 96.69 239 GLN A CA 1
ATOM 1892 C C . GLN A 1 239 ? -3.600 10.508 8.521 1.00 96.69 239 GLN A C 1
ATOM 1894 O O . GLN A 1 239 ? -2.617 9.832 8.821 1.00 96.69 239 GLN A O 1
ATOM 1899 N N . ARG A 1 240 ? -4.818 10.228 9.001 1.00 96.81 240 ARG A N 1
ATOM 1900 C CA . ARG A 1 240 ? -5.056 9.130 9.951 1.00 96.81 240 ARG A CA 1
ATOM 1901 C C . ARG A 1 240 ? -4.808 7.751 9.344 1.00 96.81 240 ARG A C 1
ATOM 1903 O O . ARG A 1 240 ? -4.299 6.890 10.056 1.00 96.81 240 ARG A O 1
ATOM 1910 N N . ILE A 1 241 ? -5.098 7.544 8.056 1.00 97.19 241 ILE A N 1
ATOM 1911 C CA . ILE A 1 241 ? -4.742 6.311 7.334 1.00 97.19 241 ILE A CA 1
ATOM 1912 C C . ILE A 1 241 ? -3.224 6.109 7.393 1.00 97.19 241 ILE A C 1
ATOM 1914 O O . ILE A 1 241 ? -2.773 5.059 7.843 1.00 97.19 241 ILE A O 1
ATOM 1918 N N . ILE A 1 242 ? -2.444 7.126 7.014 1.00 96.88 242 ILE A N 1
ATOM 1919 C CA . ILE A 1 242 ? -0.975 7.068 7.015 1.00 96.88 242 ILE A CA 1
ATOM 1920 C C . ILE A 1 242 ? -0.434 6.755 8.417 1.00 96.88 242 ILE A C 1
ATOM 1922 O O . ILE A 1 242 ? 0.357 5.828 8.571 1.00 96.88 242 ILE A O 1
ATOM 1926 N N . GLU A 1 243 ? -0.909 7.457 9.449 1.00 94.38 243 GLU A N 1
ATOM 1927 C CA . GLU A 1 243 ? -0.497 7.224 10.842 1.00 94.38 243 GLU A CA 1
ATOM 1928 C C . GLU A 1 243 ? -0.862 5.816 11.345 1.00 94.38 243 GLU A C 1
ATOM 1930 O O . GLU A 1 243 ? -0.087 5.187 12.065 1.00 94.38 243 GLU A O 1
ATOM 1935 N N . ASN A 1 244 ? -2.048 5.309 10.991 1.00 94.62 244 ASN A N 1
ATOM 1936 C CA . ASN A 1 244 ? -2.509 3.980 11.400 1.00 94.62 244 ASN A CA 1
ATOM 1937 C C . ASN A 1 244 ? -1.695 2.867 10.718 1.00 94.62 244 ASN A C 1
ATOM 1939 O O . ASN A 1 244 ? -1.318 1.904 11.388 1.00 94.62 244 ASN A O 1
ATOM 1943 N N . ILE A 1 245 ? -1.393 3.010 9.420 1.00 95.75 245 ILE A N 1
ATOM 1944 C CA . ILE A 1 245 ? -0.529 2.077 8.677 1.00 95.75 245 ILE A CA 1
ATOM 1945 C C . ILE A 1 245 ? 0.871 2.084 9.273 1.00 95.75 245 ILE A C 1
ATOM 1947 O O . ILE A 1 245 ? 1.421 1.025 9.561 1.00 95.75 245 ILE A O 1
ATOM 1951 N N . ASP A 1 246 ? 1.432 3.270 9.497 1.00 93.25 246 ASP A N 1
ATOM 1952 C CA . ASP A 1 246 ? 2.771 3.420 10.047 1.00 93.25 246 ASP A CA 1
ATOM 1953 C C . ASP A 1 246 ? 2.911 2.720 11.406 1.00 93.25 246 ASP A C 1
ATOM 1955 O O . ASP A 1 246 ? 3.784 1.871 11.600 1.00 93.25 246 ASP A O 1
ATOM 1959 N N . ARG A 1 247 ? 1.970 2.964 12.326 1.00 90.31 247 ARG A N 1
ATOM 1960 C CA . ARG A 1 247 ? 1.925 2.245 13.607 1.00 90.31 247 ARG A CA 1
ATOM 1961 C C . ARG A 1 247 ? 1.759 0.740 13.419 1.00 90.31 247 ARG A C 1
ATOM 1963 O O . ARG A 1 247 ? 2.386 -0.022 14.149 1.00 90.31 247 ARG A O 1
ATOM 1970 N N . GLY A 1 248 ? 0.937 0.303 12.464 1.00 90.38 248 GLY A N 1
ATOM 1971 C CA . GLY A 1 248 ? 0.702 -1.114 12.175 1.00 90.38 248 GLY A CA 1
ATOM 1972 C C . GLY A 1 248 ? 1.950 -1.831 11.654 1.00 90.38 248 GLY A C 1
ATOM 1973 O O . GLY A 1 248 ? 2.246 -2.941 12.092 1.00 90.38 248 GLY A O 1
ATOM 1974 N N . LEU A 1 249 ? 2.727 -1.175 10.785 1.00 89.19 249 LEU A N 1
ATOM 1975 C CA . LEU A 1 249 ? 3.998 -1.684 10.257 1.00 89.19 249 LEU A CA 1
ATOM 1976 C C . LEU A 1 249 ? 5.048 -1.912 11.350 1.00 89.19 249 LEU A C 1
ATOM 1978 O O . LEU A 1 249 ? 5.879 -2.816 11.228 1.00 89.19 249 LEU A O 1
ATOM 1982 N N . TYR A 1 250 ? 4.990 -1.127 12.427 1.00 82.50 250 TYR A N 1
ATOM 1983 C CA . TYR A 1 250 ? 6.008 -1.107 13.477 1.00 82.50 250 TYR A CA 1
ATOM 1984 C C . TYR A 1 250 ? 5.502 -1.507 14.863 1.00 82.50 250 TYR A C 1
ATOM 1986 O O . TYR A 1 250 ? 6.247 -1.433 15.840 1.00 82.50 250 TYR A O 1
ATOM 1994 N N . SER A 1 251 ? 4.282 -2.031 14.968 1.00 77.44 251 SER A N 1
ATOM 1995 C CA . SER A 1 251 ? 3.671 -2.385 16.253 1.00 77.44 251 SER A CA 1
ATOM 1996 C C . SER A 1 251 ? 4.383 -3.517 17.005 1.00 77.44 251 SER A C 1
ATOM 1998 O O . SER A 1 251 ? 4.092 -3.739 18.177 1.00 77.44 251 SER A O 1
ATOM 2000 N N . LYS A 1 252 ? 5.299 -4.255 16.356 1.00 65.56 252 LYS A N 1
ATOM 2001 C CA . LYS A 1 252 ? 6.136 -5.294 16.992 1.00 65.56 252 LYS A CA 1
ATOM 2002 C C . LYS A 1 252 ? 7.475 -4.759 17.540 1.00 65.56 252 LYS A C 1
ATOM 2004 O O . LYS A 1 252 ? 8.099 -5.441 18.346 1.00 65.56 252 LYS A O 1
ATOM 2009 N N . LEU A 1 253 ? 7.894 -3.537 17.185 1.00 57.56 253 LEU A N 1
ATOM 2010 C CA . LEU A 1 253 ? 9.089 -2.893 17.754 1.00 57.56 253 LEU A CA 1
ATOM 2011 C C . LEU A 1 253 ? 8.991 -2.469 19.238 1.00 57.56 253 LEU A C 1
ATOM 2013 O O . LEU A 1 253 ? 10.023 -2.545 19.910 1.00 57.56 253 LEU A O 1
ATOM 2017 N N . PRO A 1 254 ? 7.831 -2.062 19.805 1.00 50.84 254 PRO A N 1
ATOM 2018 C CA . PRO A 1 254 ? 7.789 -1.611 21.192 1.00 50.84 254 PRO A CA 1
ATOM 2019 C C . PRO A 1 254 ? 8.057 -2.733 22.192 1.00 50.84 254 PRO A C 1
ATOM 2021 O O . PRO A 1 254 ? 8.577 -2.436 23.252 1.00 50.84 254 PRO A O 1
ATOM 2024 N N . ILE A 1 255 ? 7.797 -4.010 21.886 1.00 55.59 255 ILE A N 1
ATOM 2025 C CA . ILE A 1 255 ? 8.110 -5.095 22.835 1.00 55.59 255 ILE A CA 1
ATOM 2026 C C . ILE A 1 255 ? 9.622 -5.248 22.991 1.00 55.59 255 ILE A C 1
ATOM 2028 O O . ILE A 1 255 ? 10.095 -5.391 24.107 1.00 55.59 255 ILE A O 1
ATOM 2032 N N . ILE A 1 256 ? 10.397 -5.147 21.909 1.00 55.31 256 ILE A N 1
ATOM 2033 C CA . ILE A 1 256 ? 11.860 -5.239 21.993 1.00 55.31 256 ILE A CA 1
ATOM 2034 C C . ILE A 1 256 ? 12.421 -4.036 22.749 1.00 55.31 256 ILE A C 1
ATOM 2036 O O . ILE A 1 256 ? 13.258 -4.222 23.620 1.00 55.31 256 ILE A O 1
ATOM 2040 N N . TRP A 1 257 ? 11.929 -2.823 22.486 1.00 56.97 257 TRP A N 1
ATOM 2041 C CA . TRP A 1 257 ? 12.361 -1.628 23.219 1.00 56.97 257 TRP A CA 1
ATOM 2042 C C . TRP A 1 257 ? 11.921 -1.625 24.680 1.00 56.97 257 TRP A C 1
ATOM 2044 O O . TRP A 1 257 ? 12.687 -1.210 25.538 1.00 56.97 257 TRP A O 1
ATOM 2054 N N . LEU A 1 258 ? 10.720 -2.109 24.984 1.00 63.81 258 LEU A N 1
ATOM 2055 C CA . LEU A 1 258 ? 10.210 -2.197 26.348 1.00 63.81 258 LEU A CA 1
ATOM 2056 C C . LEU A 1 258 ? 10.923 -3.310 27.124 1.00 63.81 258 LEU A C 1
ATOM 2058 O O . LEU A 1 258 ? 11.290 -3.096 28.270 1.00 63.81 258 LEU A O 1
ATOM 2062 N N . VAL A 1 259 ? 11.218 -4.449 26.492 1.00 70.00 259 VAL A N 1
ATOM 2063 C CA . VAL A 1 259 ? 12.074 -5.505 27.060 1.00 70.00 259 VAL A CA 1
ATOM 2064 C C . VAL A 1 259 ? 13.505 -5.005 27.236 1.00 70.00 259 VAL A C 1
ATOM 2066 O O . VAL A 1 259 ? 14.094 -5.268 28.275 1.00 70.00 259 VAL A O 1
ATOM 2069 N N . LEU A 1 260 ? 14.056 -4.242 26.288 1.00 73.56 260 LEU A N 1
ATOM 2070 C CA . LEU A 1 260 ? 15.381 -3.631 26.408 1.00 73.56 260 LEU A CA 1
ATOM 2071 C C . LEU A 1 260 ? 15.411 -2.600 27.542 1.00 73.56 260 LEU A C 1
ATOM 2073 O O . LEU A 1 260 ? 16.343 -2.602 28.332 1.00 73.56 260 LEU A O 1
ATOM 2077 N N . LEU A 1 261 ? 14.384 -1.758 27.671 1.00 79.00 261 LEU A N 1
ATOM 2078 C CA . LEU A 1 261 ? 14.259 -0.780 28.754 1.00 79.00 261 LEU A CA 1
ATOM 2079 C C . LEU A 1 261 ? 14.082 -1.462 30.111 1.00 79.00 261 LEU A C 1
ATOM 2081 O O . LEU A 1 261 ? 14.743 -1.068 31.066 1.00 79.00 261 LEU A O 1
ATOM 2085 N N . ILE A 1 262 ? 13.254 -2.508 30.197 1.00 85.94 262 ILE A N 1
ATOM 2086 C CA . ILE A 1 262 ? 13.114 -3.329 31.405 1.00 85.94 262 ILE A CA 1
ATOM 2087 C C . ILE A 1 262 ? 14.443 -4.011 31.730 1.00 85.94 262 ILE A C 1
ATOM 2089 O O . ILE A 1 262 ? 14.858 -3.994 32.881 1.00 85.94 262 ILE A O 1
ATOM 2093 N N . PHE A 1 263 ? 15.143 -4.563 30.740 1.00 86.62 263 PHE A N 1
ATOM 2094 C CA . PHE A 1 263 ? 16.439 -5.209 30.929 1.00 86.62 263 PHE A CA 1
ATOM 2095 C C . PHE A 1 263 ? 17.507 -4.210 31.393 1.00 86.62 263 PHE A C 1
ATOM 2097 O O . PHE A 1 263 ? 18.210 -4.484 32.359 1.00 86.62 263 PHE A O 1
ATOM 2104 N N . ILE A 1 264 ? 17.588 -3.023 30.784 1.00 88.31 264 ILE A N 1
ATOM 2105 C CA . ILE A 1 264 ? 18.484 -1.938 31.209 1.00 88.31 264 ILE A CA 1
ATOM 2106 C C . ILE A 1 264 ? 18.138 -1.494 32.632 1.00 88.31 264 ILE A C 1
ATOM 2108 O O . ILE A 1 264 ? 19.038 -1.372 33.461 1.00 88.31 264 ILE A O 1
ATOM 2112 N N . ALA A 1 265 ? 16.856 -1.300 32.948 1.00 86.44 265 ALA A N 1
ATOM 2113 C CA . ALA A 1 265 ? 16.412 -0.949 34.292 1.00 86.44 265 ALA A CA 1
ATOM 2114 C C . ALA A 1 265 ? 16.784 -2.042 35.309 1.00 86.44 265 ALA A C 1
ATOM 2116 O O . ALA A 1 265 ? 17.296 -1.726 36.381 1.00 86.44 265 ALA A O 1
ATOM 2117 N N . LEU A 1 266 ? 16.614 -3.319 34.956 1.00 90.94 266 LEU A N 1
ATOM 2118 C CA . LEU A 1 266 ? 16.941 -4.466 35.805 1.00 90.94 266 LEU A CA 1
ATOM 2119 C C . LEU A 1 266 ? 18.455 -4.601 36.028 1.00 90.94 266 LEU A C 1
ATOM 2121 O O . LEU A 1 266 ? 18.888 -4.789 37.160 1.00 90.94 266 LEU A O 1
ATOM 2125 N N . VAL A 1 267 ? 19.270 -4.442 34.981 1.00 88.38 267 VAL A N 1
ATOM 2126 C CA . VAL A 1 267 ? 20.741 -4.454 35.071 1.00 88.38 267 VAL A CA 1
ATOM 2127 C C . VAL A 1 267 ? 21.242 -3.275 35.901 1.00 88.38 267 VAL A C 1
ATOM 2129 O O . VAL A 1 267 ? 22.118 -3.446 36.745 1.00 88.38 267 VAL A O 1
ATOM 2132 N N . THR A 1 268 ? 20.664 -2.087 35.714 1.00 86.25 268 THR A N 1
ATOM 2133 C CA . THR A 1 268 ? 21.029 -0.894 36.493 1.00 86.25 268 THR A CA 1
ATOM 2134 C C . THR A 1 268 ? 20.652 -1.075 37.964 1.00 86.25 268 THR A C 1
ATOM 2136 O O . THR A 1 268 ? 21.458 -0.786 38.843 1.00 86.25 268 THR A O 1
ATOM 2139 N N . PHE A 1 269 ? 19.473 -1.637 38.245 1.00 88.25 269 PHE A N 1
ATO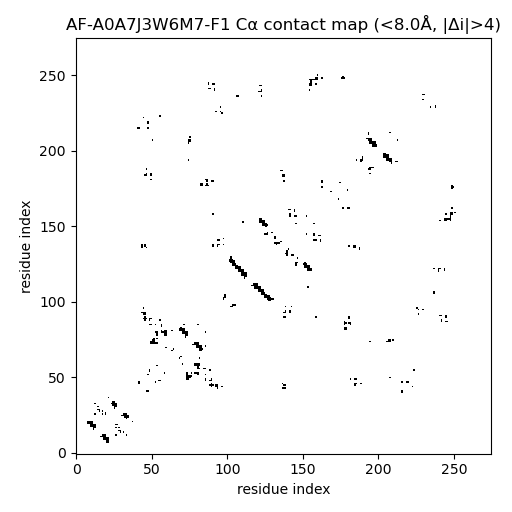M 2140 C CA . PHE A 1 269 ? 19.022 -1.946 39.601 1.00 88.25 269 PHE A CA 1
ATOM 2141 C C . PHE A 1 269 ? 19.896 -3.009 40.287 1.00 88.25 269 PHE A C 1
ATOM 2143 O O . PHE A 1 269 ? 20.265 -2.843 41.448 1.00 88.25 269 PHE A O 1
ATOM 2150 N N . LEU A 1 270 ? 20.279 -4.074 39.573 1.00 86.00 270 LEU A N 1
ATOM 2151 C CA . LEU A 1 270 ? 21.168 -5.116 40.100 1.00 86.00 270 LEU A CA 1
ATOM 2152 C C . LEU A 1 270 ? 22.584 -4.589 40.378 1.00 86.00 270 LEU A C 1
ATOM 2154 O O . LEU A 1 270 ? 23.186 -4.975 41.376 1.00 86.00 270 LEU A O 1
ATOM 2158 N N . ARG A 1 271 ? 23.097 -3.665 39.555 1.00 81.81 271 ARG A N 1
ATOM 2159 C CA . ARG A 1 271 ? 24.429 -3.064 39.738 1.00 81.81 271 ARG A CA 1
ATOM 2160 C C . ARG A 1 271 ? 24.526 -2.159 40.969 1.00 81.81 271 ARG A C 1
ATOM 2162 O O . ARG A 1 271 ? 25.603 -2.034 41.531 1.00 81.81 271 ARG A O 1
ATOM 2169 N N . VAL A 1 272 ? 23.418 -1.552 41.397 1.00 85.12 272 VAL A N 1
ATOM 2170 C CA . VAL A 1 272 ? 23.357 -0.703 42.604 1.00 85.12 272 VAL A CA 1
ATOM 2171 C C . VAL A 1 272 ? 23.268 -1.535 43.895 1.00 85.12 272 VAL A C 1
ATOM 2173 O O . VAL A 1 272 ? 23.515 -1.016 44.979 1.00 85.12 272 VAL A O 1
ATOM 2176 N N . ARG A 1 273 ? 22.928 -2.829 43.806 1.00 76.25 273 ARG A N 1
ATOM 2177 C CA . ARG A 1 273 ? 22.661 -3.694 44.970 1.00 76.25 273 ARG A CA 1
ATOM 2178 C C . ARG A 1 273 ? 23.760 -4.702 45.306 1.00 76.25 273 ARG A C 1
ATOM 2180 O O . ARG A 1 273 ? 23.616 -5.411 46.299 1.00 76.25 273 ARG A O 1
ATOM 2187 N N . LEU A 1 274 ? 24.811 -4.787 44.496 1.00 61.09 274 LEU A N 1
ATOM 2188 C CA . LEU A 1 274 ? 25.980 -5.619 44.775 1.00 61.09 274 LEU A CA 1
ATOM 2189 C C . LEU A 1 274 ? 27.070 -4.727 45.402 1.00 61.09 274 LEU A C 1
ATOM 2191 O O . LEU A 1 274 ? 27.528 -3.816 44.710 1.00 61.09 274 LEU A O 1
ATOM 2195 N N . PRO A 1 275 ? 27.407 -4.921 46.693 1.00 64.12 275 PRO A N 1
ATOM 2196 C CA . PRO A 1 275 ? 28.477 -4.192 47.376 1.00 64.12 275 PRO A CA 1
ATOM 2197 C C . PRO A 1 275 ? 29.874 -4.576 46.873 1.00 64.12 275 PRO A C 1
ATOM 2199 O O . PRO A 1 275 ? 30.040 -5.717 46.379 1.00 64.12 275 PRO A O 1
#

Radius of gyration: 22.29 Å; Cα contacts (8 Å, |Δi|>4): 353; chains: 1; bounding box: 54×38×90 Å

Solvent-accessible surface area (backbone atoms only — not comparable to full-atom values): 15935 Å² total; per-residue (Å²): 136,83,81,82,80,76,83,72,54,74,42,66,38,90,90,75,66,47,83,37,58,74,80,49,59,46,38,91,85,75,66,48,72,34,67,76,67,69,38,80,77,66,77,46,60,32,49,51,41,56,43,45,36,74,83,81,41,69,68,60,51,75,67,45,58,77,73,68,54,56,70,37,69,29,43,74,46,98,50,35,26,45,33,57,61,52,31,44,51,26,53,51,44,26,56,51,51,38,34,78,69,59,36,29,48,77,45,85,47,74,43,66,41,83,95,63,78,43,75,41,87,34,36,34,39,36,76,67,52,91,76,83,62,70,87,64,38,65,51,33,51,52,49,52,62,49,66,75,42,95,58,74,40,36,46,30,58,52,42,33,54,65,66,54,78,50,92,81,66,87,84,73,86,74,72,52,48,31,54,49,50,49,50,49,40,49,52,38,36,38,75,74,59,44,32,48,78,49,76,54,102,88,48,77,48,63,43,53,37,59,84,75,49,62,69,44,65,65,54,51,54,53,51,50,49,50,52,51,51,47,38,70,79,36,46,70,58,48,53,43,45,52,54,28,33,53,48,22,51,46,64,72,53,56,59,59,52,49,50,48,50,50,48,52,51,49,53,54,54,53,61,74,70,61,131

Nearest PDB structures (foldseek):
  3s2w-assembly1_A  TM=4.355E-01  e=1.324E+00  Methanosarcina mazei Go1
  7f1q-assembly1_R  TM=1.622E-01  e=5.741E-01  Homo sapiens
  2jaa-assembly1_B  TM=2.136E-01  e=2.232E+00  Shigella flexneri
  7f1t-assembly1_A  TM=1.582E-01  e=3.389E+00  Homo sapiens